Protein AF-A0A538U5T7-F1 (afdb_monomer_lite)

Sequence (214 aa):
MSGLLAVGLVLLVAVIAWTMRGRSVTSTPIPSSAPSDDDTSDEEVEDEADEELAITSDGAVFVPDGTQVRVIALEPDEVPREDVEAGMFATSGRERAALVARQKPGMALTVGDFTAARIRRGAADVVPWMLETLGRDGEYIPYPFETEDGARAALALLEKRRIVRRPLDENERPIPASPEDFEEARRRYDESWRALAMEQEPGEEPGPPYSDRR

Radius of gyration: 26.13 Å; chains: 1; bounding box: 68×67×70 Å

Secondary structure (DSSP, 8-state):
--SHHHHHHHHHHHHHHHHTT------PPPP--------------------PPEE-TTSEEEEEETTEEEEEEPP----------SS---HHHHHHHHHH--S-TTEEE-TTSEEEEEEEE--TTT-SEEEEEEETT--EEEEEESSHHHHHHHHHHHHHTT-B-PPB-TTSPBPPPPHHHHHHHHHHHHHHHHHHHHHTSPP---PPP-----

Foldseek 3Di:
DPVVVVVVVVVVVVVVVVVVVPDDDDDDDDDDDDDDDPPPPPPVPVPPPPLDWQAFPLQWIFPDDPLKTATAHDDPDPPPPPPPPPPDPPPPANVVLVVLCPPDGGDIQHAQQFQDWDKDQDDLVRAGIWIWTQGPVLATRITGHNDPVSSVSVVVVCVVSNSHHHDADPVRHGDHDDPVSSVVNVVVVVVVVVVVVVVPPPPDDPPDPPPDDD

pLDDT: mean 75.61, std 19.38, range [36.44, 97.5]

Organism: Eiseniibacteriota bacterium (NCBI:txid2212470)

Structure (mmCIF, N/CA/C/O backbone):
data_AF-A0A538U5T7-F1
#
_entry.id   AF-A0A538U5T7-F1
#
loop_
_atom_site.group_PDB
_atom_site.id
_atom_site.type_symbol
_atom_site.label_atom_id
_atom_site.label_alt_id
_atom_site.label_comp_id
_atom_site.label_asym_id
_atom_site.label_entity_id
_atom_site.label_seq_id
_atom_site.pdbx_PDB_ins_code
_atom_site.Cartn_x
_atom_site.Cartn_y
_atom_site.Cartn_z
_atom_site.occupancy
_atom_site.B_iso_or_equiv
_atom_site.auth_seq_id
_atom_site.auth_comp_id
_atom_site.auth_asym_id
_atom_site.auth_atom_id
_atom_site.pdbx_PDB_model_num
ATOM 1 N N . MET A 1 1 ? 2.999 -41.931 24.070 1.00 51.59 1 MET A N 1
ATOM 2 C CA . MET A 1 1 ? 1.578 -41.731 23.701 1.00 51.59 1 MET A CA 1
ATOM 3 C C . MET A 1 1 ? 1.053 -40.442 24.342 1.00 51.59 1 MET A C 1
ATOM 5 O O . MET A 1 1 ? 0.090 -40.478 25.091 1.00 51.59 1 MET A O 1
ATOM 9 N N . SER A 1 2 ? 1.700 -39.303 24.072 1.00 52.06 2 SER A N 1
ATOM 10 C CA . SER A 1 2 ? 1.437 -38.040 24.795 1.00 52.06 2 SER A CA 1
ATOM 11 C C . SER A 1 2 ? 1.124 -36.862 23.863 1.00 52.06 2 SER A C 1
ATOM 13 O O . SER A 1 2 ? 0.811 -35.778 24.334 1.00 52.06 2 SER A O 1
ATOM 15 N N . GLY A 1 3 ? 1.169 -37.074 22.541 1.00 41.41 3 GLY A N 1
ATOM 16 C CA . GLY A 1 3 ? 0.887 -36.039 21.537 1.00 41.41 3 GLY A CA 1
ATOM 17 C C . GLY A 1 3 ? -0.597 -35.866 21.192 1.00 41.41 3 GLY A C 1
ATOM 18 O O . GLY A 1 3 ? -0.979 -34.827 20.670 1.00 41.41 3 GLY A O 1
ATOM 19 N N . LEU A 1 4 ? -1.452 -36.843 21.518 1.00 50.75 4 LEU A N 1
ATOM 20 C CA . LEU A 1 4 ? -2.887 -36.786 21.196 1.00 50.75 4 LEU A CA 1
ATOM 21 C C . LEU A 1 4 ? -3.703 -35.919 22.168 1.00 50.75 4 LEU A C 1
ATOM 23 O O . LEU A 1 4 ? -4.761 -35.424 21.793 1.00 50.75 4 LEU A O 1
ATOM 27 N N . LEU A 1 5 ? -3.206 -35.678 23.386 1.00 50.97 5 LEU A N 1
ATOM 28 C CA . LEU A 1 5 ? -3.894 -34.825 24.365 1.00 50.97 5 LEU A CA 1
ATOM 29 C C . LEU A 1 5 ? -3.696 -33.323 24.100 1.00 50.97 5 LEU A C 1
ATOM 31 O O . LEU A 1 5 ? -4.577 -32.533 24.423 1.00 50.97 5 LEU A O 1
ATOM 35 N N . ALA A 1 6 ? -2.590 -32.923 23.463 1.00 50.03 6 ALA A N 1
ATOM 36 C CA . ALA A 1 6 ? -2.303 -31.513 23.187 1.00 50.03 6 ALA A CA 1
ATOM 37 C C . ALA A 1 6 ? -3.184 -30.935 22.061 1.00 50.03 6 ALA A C 1
ATOM 39 O O . ALA A 1 6 ? -3.623 -29.791 22.145 1.00 50.03 6 ALA A O 1
ATOM 40 N N . VAL A 1 7 ? -3.509 -31.739 21.043 1.00 54.69 7 VAL A N 1
ATOM 41 C CA . VAL A 1 7 ? -4.348 -31.303 19.909 1.00 54.69 7 VAL A CA 1
ATOM 42 C C . VAL A 1 7 ? -5.811 -31.108 20.328 1.00 54.69 7 VAL A C 1
ATOM 44 O O . VAL A 1 7 ? -6.472 -30.181 19.863 1.00 54.69 7 VAL A O 1
ATOM 47 N N . GLY A 1 8 ? -6.310 -31.927 21.261 1.00 52.16 8 GLY A N 1
ATOM 48 C CA . GLY A 1 8 ? -7.683 -31.812 21.763 1.00 52.16 8 GLY A CA 1
ATOM 49 C C . GLY A 1 8 ? -7.957 -30.504 22.513 1.00 52.16 8 GLY A C 1
ATOM 50 O O . GLY A 1 8 ? -9.062 -29.971 22.433 1.00 52.16 8 GLY A O 1
ATOM 51 N N . LEU A 1 9 ? -6.950 -29.949 23.196 1.00 54.72 9 LEU A N 1
ATOM 52 C CA . LEU A 1 9 ? -7.114 -28.736 24.000 1.00 54.72 9 LEU A CA 1
ATOM 53 C C . LEU A 1 9 ? -7.152 -27.461 23.140 1.00 54.72 9 LEU A C 1
ATOM 55 O O . LEU A 1 9 ? -7.926 -26.554 23.434 1.00 54.72 9 LEU A O 1
ATOM 59 N N . VAL A 1 10 ? -6.402 -27.417 22.032 1.00 61.19 10 VAL A N 1
ATOM 60 C CA . VAL A 1 10 ? -6.420 -26.275 21.095 1.00 61.19 10 VAL A CA 1
ATOM 61 C C . VAL A 1 10 ? -7.760 -26.178 20.355 1.00 61.19 10 VAL A C 1
ATOM 63 O O . VAL A 1 10 ? -8.312 -25.086 20.218 1.00 61.19 10 VAL A O 1
ATOM 66 N N . LEU A 1 11 ? -8.343 -27.314 19.951 1.00 63.03 11 LEU A N 1
ATOM 67 C CA . LEU A 1 11 ? -9.664 -27.333 19.308 1.00 63.03 11 LEU A CA 1
ATOM 68 C C . LEU A 1 11 ? -10.793 -26.897 20.257 1.00 63.03 11 LEU A C 1
ATOM 70 O O . LEU A 1 11 ? -11.734 -26.236 19.819 1.00 63.03 11 LEU A O 1
ATOM 74 N N . LEU A 1 12 ? -10.688 -27.198 21.556 1.00 59.53 12 LEU A N 1
ATOM 75 C CA . LEU A 1 12 ? -11.676 -26.778 22.556 1.00 59.53 12 LEU A CA 1
ATOM 76 C C . LEU A 1 12 ? -11.727 -25.245 22.711 1.00 59.53 12 LEU A C 1
ATOM 78 O O . LEU A 1 12 ? -12.811 -24.668 22.792 1.00 59.53 12 LEU A O 1
ATOM 82 N N . VAL A 1 13 ? -10.568 -24.575 22.704 1.00 63.38 13 VAL A N 1
ATOM 83 C CA . VAL A 1 13 ? -10.481 -23.107 22.840 1.00 63.38 13 VAL A CA 1
ATOM 84 C C . VAL A 1 13 ? -11.077 -22.397 21.619 1.00 63.38 13 VAL A C 1
ATOM 86 O O . VAL A 1 13 ? -11.810 -21.420 21.775 1.00 63.38 13 VAL A O 1
ATOM 89 N N . ALA A 1 14 ? -10.848 -22.924 20.412 1.00 62.81 14 ALA A N 1
ATOM 90 C CA . ALA A 1 14 ? -11.406 -22.359 19.183 1.00 62.81 14 ALA A CA 1
ATOM 91 C C . ALA A 1 14 ? -12.947 -22.428 19.144 1.00 62.81 14 ALA A C 1
ATOM 93 O O . ALA A 1 14 ? -13.602 -21.474 18.720 1.00 62.81 14 ALA A O 1
ATOM 94 N N . VAL A 1 15 ? -13.541 -23.520 19.644 1.00 68.44 15 VAL A N 1
ATOM 95 C CA . VAL A 1 15 ? -15.006 -23.676 19.709 1.00 68.44 15 VAL A CA 1
ATOM 96 C C . VAL A 1 15 ? -15.627 -22.711 20.724 1.00 68.44 15 VAL A C 1
ATOM 98 O O . VAL A 1 15 ? -16.642 -22.082 20.423 1.00 68.44 15 VAL A O 1
ATOM 101 N N . ILE A 1 16 ? -15.005 -22.522 21.893 1.00 66.56 16 ILE A N 1
ATOM 102 C CA . ILE A 1 16 ? -15.514 -21.592 22.916 1.00 66.56 16 ILE A CA 1
ATOM 103 C C . ILE A 1 16 ? -15.481 -20.145 22.397 1.00 66.56 16 ILE A C 1
ATOM 105 O O . ILE A 1 16 ? -16.487 -19.440 22.505 1.00 66.56 16 ILE A O 1
ATOM 109 N N . ALA A 1 17 ? -14.387 -19.730 21.749 1.00 60.09 17 ALA A N 1
ATOM 110 C CA . ALA A 1 17 ? -14.269 -18.395 21.158 1.00 60.09 17 ALA A CA 1
ATOM 111 C C . ALA A 1 17 ? -15.319 -18.135 20.060 1.00 60.09 17 ALA A C 1
ATOM 113 O O . ALA A 1 17 ? -15.846 -17.027 19.947 1.00 60.09 17 ALA A O 1
ATOM 114 N N . TRP A 1 18 ? -15.684 -19.161 19.286 1.00 67.50 18 TRP A N 1
ATOM 115 C CA . TRP A 1 18 ? -16.699 -19.032 18.240 1.00 67.50 18 TRP A CA 1
ATOM 116 C C . TRP A 1 18 ? -18.118 -18.860 18.806 1.00 67.50 18 TRP A C 1
ATOM 118 O O . TRP A 1 18 ? -18.895 -18.054 18.293 1.00 67.50 18 TRP A O 1
ATOM 128 N N . THR A 1 19 ? -18.449 -19.525 19.919 1.00 64.31 19 THR A N 1
ATOM 129 C CA . THR A 1 19 ? -19.790 -19.413 20.530 1.00 64.31 19 THR A CA 1
ATOM 130 C C . THR A 1 19 ? -20.089 -18.044 21.148 1.00 64.31 19 THR A C 1
ATOM 132 O O . THR A 1 19 ? -21.255 -17.666 21.262 1.00 64.31 19 THR A O 1
ATOM 135 N N . MET A 1 20 ? -19.066 -17.254 21.490 1.00 65.12 20 MET A N 1
ATOM 136 C CA . MET A 1 20 ? -19.259 -15.911 22.051 1.00 65.12 20 MET A CA 1
ATOM 137 C C . MET A 1 20 ? -19.529 -14.826 20.996 1.00 65.12 20 MET A C 1
ATOM 139 O O . MET A 1 20 ? -19.936 -13.723 21.354 1.00 65.12 20 MET A O 1
ATOM 143 N N . ARG A 1 21 ? -19.389 -15.122 19.694 1.00 59.22 21 ARG A N 1
ATOM 144 C CA . ARG A 1 21 ? -19.562 -14.132 18.611 1.00 59.22 21 ARG A CA 1
ATOM 145 C C . ARG A 1 21 ? -21.019 -13.935 18.151 1.00 59.22 21 ARG A C 1
ATOM 147 O O . ARG A 1 21 ? -21.270 -13.137 17.256 1.00 59.22 21 ARG A O 1
ATOM 154 N N . GLY A 1 22 ? -21.980 -14.647 18.747 1.00 51.00 22 GLY A N 1
ATOM 155 C CA . GLY A 1 22 ? -23.355 -14.771 18.242 1.00 51.00 22 GLY A CA 1
ATOM 156 C C . GLY A 1 22 ? -24.469 -14.124 19.073 1.00 51.00 22 GLY A C 1
ATOM 157 O O . GLY A 1 22 ? -25.579 -14.649 19.069 1.00 51.00 22 GLY A O 1
ATOM 158 N N . ARG A 1 23 ? -24.230 -13.028 19.805 1.00 48.59 23 ARG A N 1
ATOM 159 C CA . ARG A 1 23 ? -25.316 -12.281 20.473 1.00 48.59 23 ARG A CA 1
ATOM 160 C C . ARG A 1 23 ? -25.499 -10.895 19.868 1.00 48.59 23 ARG A C 1
ATOM 162 O O . ARG A 1 23 ? -24.950 -9.906 20.340 1.00 48.59 23 ARG A O 1
ATOM 169 N N . SER A 1 24 ? -26.307 -10.862 18.814 1.00 48.75 24 SER A N 1
ATOM 170 C CA . SER A 1 24 ? -26.932 -9.661 18.274 1.00 48.75 24 SER A CA 1
ATOM 171 C C . SER A 1 24 ? -27.769 -8.983 19.357 1.00 48.75 24 SER A C 1
ATOM 173 O O . SER A 1 24 ? -28.618 -9.612 19.991 1.00 48.75 24 SER A O 1
ATOM 175 N N . VAL A 1 25 ? -27.512 -7.696 19.570 1.00 57.19 25 VAL A N 1
ATOM 176 C CA . VAL A 1 25 ? -28.314 -6.831 20.431 1.00 57.19 25 VAL A CA 1
ATOM 177 C C . VAL A 1 25 ? -29.657 -6.601 19.739 1.00 57.19 25 VAL A C 1
ATOM 179 O O . VAL A 1 25 ? -29.732 -5.968 18.690 1.00 57.19 25 VAL A O 1
ATOM 182 N N . THR A 1 26 ? -30.714 -7.165 20.316 1.00 49.25 26 THR A N 1
ATOM 183 C CA . THR A 1 26 ? -32.105 -6.878 19.963 1.00 49.25 26 THR A CA 1
ATOM 184 C C . THR A 1 26 ? -32.429 -5.445 20.379 1.00 49.25 26 THR A C 1
ATOM 186 O O . THR A 1 26 ? -32.591 -5.167 21.566 1.00 49.25 26 THR A O 1
ATOM 189 N N . SER A 1 27 ? -32.533 -4.537 19.410 1.00 47.66 27 SER A N 1
ATOM 190 C CA . SER A 1 27 ? -33.088 -3.198 19.616 1.00 47.66 27 SER A CA 1
ATOM 191 C C . SER A 1 27 ? -34.601 -3.286 19.819 1.00 47.66 27 SER A C 1
ATOM 193 O O . SER A 1 27 ? -35.348 -3.617 18.900 1.00 47.66 27 SER A O 1
ATOM 195 N N . THR A 1 28 ? -35.062 -2.989 21.030 1.00 61.94 28 THR A N 1
ATOM 196 C CA . THR A 1 28 ? -36.470 -2.679 21.315 1.00 61.94 28 THR A CA 1
ATOM 197 C C . THR A 1 28 ? -36.863 -1.334 20.691 1.00 61.94 28 THR A C 1
ATOM 199 O O . THR A 1 28 ? -36.098 -0.377 20.816 1.00 61.94 28 THR A O 1
ATOM 202 N N . PRO A 1 29 ? -38.052 -1.217 20.072 1.00 58.97 29 PRO A N 1
ATOM 203 C CA . PRO A 1 29 ? -38.564 0.047 19.558 1.00 58.97 29 PRO A CA 1
ATOM 204 C C . PRO A 1 29 ? -39.211 0.861 20.688 1.00 58.97 29 PRO A C 1
ATOM 206 O O . PRO A 1 29 ? -40.058 0.349 21.422 1.00 58.97 29 PRO A O 1
ATOM 209 N N . ILE A 1 30 ? -38.843 2.135 20.809 1.00 67.94 30 ILE A N 1
ATOM 210 C CA . ILE A 1 30 ? -39.549 3.114 21.645 1.00 67.94 30 ILE A CA 1
ATOM 211 C C . ILE A 1 30 ? -40.406 3.974 20.706 1.00 67.94 30 ILE A C 1
ATOM 213 O O . ILE A 1 30 ? -39.839 4.622 19.826 1.00 67.94 30 ILE A O 1
ATOM 217 N N . PRO A 1 31 ? -41.744 3.997 20.845 1.00 70.75 31 PRO A N 1
ATOM 218 C CA . PRO A 1 31 ? -42.580 4.992 20.192 1.00 70.75 31 PRO A CA 1
ATOM 219 C C . PRO A 1 31 ? -42.846 6.195 21.111 1.00 70.75 31 PRO A C 1
ATOM 221 O O . PRO A 1 31 ? -42.721 6.100 22.332 1.00 70.75 31 PRO A O 1
ATOM 224 N N . SER A 1 32 ? -43.351 7.260 20.481 1.00 54.09 32 SER A N 1
ATOM 225 C CA . SER A 1 32 ? -43.969 8.482 21.032 1.00 54.09 32 SER A CA 1
ATOM 226 C C . SER A 1 32 ? -43.022 9.694 21.082 1.00 54.09 32 SER A C 1
ATOM 228 O O . SER A 1 32 ? -42.138 9.764 21.926 1.00 54.09 32 SER A O 1
ATOM 230 N N . SER A 1 33 ? -43.028 10.573 20.072 1.00 63.47 33 SER A N 1
ATOM 231 C CA . SER A 1 33 ? -44.025 11.626 19.757 1.00 63.47 33 SER A CA 1
ATOM 232 C C . SER A 1 33 ? -43.929 12.855 20.668 1.00 63.47 33 SER A C 1
ATOM 234 O O . SER A 1 33 ? -44.519 12.859 21.743 1.00 63.47 33 SER A O 1
ATOM 236 N N . ALA A 1 34 ? -43.279 13.918 20.180 1.00 59.41 34 ALA A N 1
ATOM 237 C CA . ALA A 1 34 ? -43.641 15.328 20.392 1.00 59.41 34 ALA A CA 1
ATOM 238 C C . ALA A 1 34 ? -42.801 16.237 19.456 1.00 59.41 34 ALA A C 1
ATOM 240 O O . ALA A 1 34 ? -41.743 15.794 19.014 1.00 59.41 34 ALA A O 1
ATOM 241 N N . PRO A 1 35 ? -43.300 17.438 19.103 1.00 66.00 35 PRO A N 1
ATOM 242 C CA . PRO A 1 35 ? -42.906 18.202 17.916 1.00 66.00 35 PRO A CA 1
ATOM 243 C C . PRO A 1 35 ? -41.896 19.326 18.211 1.00 66.00 35 PRO A C 1
ATOM 245 O O . PRO A 1 35 ? -41.649 19.628 19.378 1.00 66.00 35 PRO A O 1
ATOM 248 N N . SER A 1 36 ? -41.450 19.984 17.129 1.00 49.72 36 SER A N 1
ATOM 249 C CA . SER A 1 36 ? -40.643 21.223 17.091 1.00 49.72 36 SER A CA 1
ATOM 250 C C . SER A 1 36 ? -39.138 20.972 17.283 1.00 49.72 36 SER A C 1
ATOM 252 O O . SER A 1 36 ? -38.754 20.145 18.095 1.00 49.72 36 SER A O 1
ATOM 254 N N . ASP A 1 37 ? -38.208 21.570 16.548 1.00 47.62 37 ASP A N 1
ATOM 255 C CA . ASP A 1 37 ? -38.212 22.791 15.753 1.00 47.62 37 ASP A CA 1
ATOM 256 C C . ASP A 1 37 ? -37.450 22.580 14.435 1.00 47.62 37 ASP A C 1
ATOM 258 O O . ASP A 1 37 ? -36.582 21.715 14.317 1.00 47.62 37 ASP A O 1
ATOM 262 N N . ASP A 1 38 ? -37.827 23.389 13.453 1.00 55.94 38 ASP A N 1
ATOM 263 C CA . ASP A 1 38 ? -37.205 23.583 12.145 1.00 55.94 38 ASP A CA 1
ATOM 264 C C . ASP A 1 38 ? -35.816 24.227 12.322 1.00 55.94 38 ASP A C 1
ATOM 266 O O . ASP A 1 38 ? -35.627 25.417 12.086 1.00 55.94 38 ASP A O 1
ATOM 270 N N . ASP A 1 39 ? -34.862 23.453 12.843 1.00 52.03 39 ASP A N 1
ATOM 271 C CA . ASP A 1 39 ? -33.450 23.827 12.906 1.00 52.03 39 ASP A CA 1
ATOM 272 C C . ASP A 1 39 ? -32.778 23.235 11.669 1.00 52.03 39 ASP A C 1
ATOM 274 O O . ASP A 1 39 ? -32.236 22.124 11.681 1.00 52.03 39 ASP A O 1
ATOM 278 N N . THR A 1 40 ? -32.913 23.956 10.552 1.00 54.72 40 THR A N 1
ATOM 279 C CA . THR A 1 40 ? -32.092 23.762 9.359 1.00 54.72 40 THR A CA 1
ATOM 280 C C . THR A 1 40 ? -30.650 24.011 9.773 1.00 54.72 40 THR A C 1
ATOM 282 O O . THR A 1 40 ? -30.140 25.127 9.680 1.00 54.72 40 THR A O 1
ATOM 285 N N . SER A 1 41 ? -30.021 22.967 10.302 1.00 58.50 41 SER A N 1
ATOM 286 C CA . SER A 1 41 ? -28.584 22.899 10.448 1.00 58.50 41 SER A CA 1
ATOM 287 C C . SER A 1 41 ? -28.066 23.023 9.026 1.00 58.50 41 SER A C 1
ATOM 289 O O . SER A 1 41 ? -28.257 22.117 8.215 1.00 58.50 41 SER A O 1
ATOM 291 N N . ASP A 1 42 ? -27.503 24.188 8.710 1.00 53.34 42 ASP A N 1
ATOM 292 C CA . ASP A 1 42 ? -26.510 24.325 7.657 1.00 53.34 42 ASP A CA 1
ATOM 293 C C . ASP A 1 42 ? -25.436 23.282 7.990 1.00 53.34 42 ASP A C 1
ATOM 295 O O . ASP A 1 42 ? -24.498 23.541 8.745 1.00 53.34 42 ASP A O 1
ATOM 299 N N . GLU A 1 43 ? -25.633 22.045 7.521 1.00 58.34 43 GLU A N 1
ATOM 300 C CA . GLU A 1 43 ? -24.543 21.114 7.312 1.00 58.34 43 GLU A CA 1
ATOM 301 C C . GLU A 1 43 ? -23.671 21.842 6.300 1.00 58.34 43 GLU A C 1
ATOM 303 O O . GLU A 1 43 ? -23.952 21.830 5.100 1.00 58.34 43 GLU A O 1
ATOM 308 N N . GLU A 1 44 ? -22.694 22.593 6.818 1.00 54.81 44 GLU A N 1
ATOM 309 C CA . GLU A 1 44 ? -21.536 23.043 6.072 1.00 54.81 44 GLU A CA 1
ATOM 310 C C . GLU A 1 44 ? -21.038 21.787 5.374 1.00 54.81 44 GLU A C 1
ATOM 312 O O . GLU A 1 44 ? -20.423 20.912 5.986 1.00 54.81 44 GLU A O 1
ATOM 317 N N . VAL A 1 45 ? -21.444 21.641 4.112 1.00 55.03 45 VAL A N 1
ATOM 318 C CA . VAL A 1 45 ? -20.905 20.655 3.199 1.00 55.03 45 VAL A CA 1
ATOM 319 C C . VAL A 1 45 ? -19.451 21.064 3.155 1.00 55.03 45 VAL A C 1
ATOM 321 O O . VAL A 1 45 ? -19.119 22.050 2.503 1.00 55.03 45 VAL A O 1
ATOM 324 N N . GLU A 1 46 ? -18.629 20.430 3.997 1.00 58.81 46 GLU A N 1
ATOM 325 C CA . GLU A 1 46 ? -17.186 20.571 3.957 1.00 58.81 46 GLU A CA 1
ATOM 326 C C . GLU A 1 46 ? -16.854 20.272 2.506 1.00 58.81 46 GLU A C 1
ATOM 328 O O . GLU A 1 46 ? -16.959 19.116 2.088 1.00 58.81 46 GLU A O 1
ATOM 333 N N . ASP A 1 47 ? -16.608 21.334 1.728 1.00 49.34 47 ASP A N 1
ATOM 334 C CA . ASP A 1 47 ? -16.194 21.239 0.340 1.00 49.34 47 ASP A CA 1
ATOM 335 C C . ASP A 1 47 ? -15.125 20.157 0.350 1.00 49.34 47 ASP A C 1
ATOM 337 O O . ASP A 1 47 ? -14.122 20.311 1.059 1.00 49.34 47 ASP A O 1
ATOM 341 N N . GLU A 1 48 ? -15.404 19.019 -0.301 1.00 56.47 48 GLU A N 1
ATOM 342 C CA . GLU A 1 48 ? -14.468 17.910 -0.449 1.00 56.47 48 GLU A CA 1
ATOM 343 C C . GLU A 1 48 ? -13.279 18.493 -1.203 1.00 56.47 48 GLU A C 1
ATOM 345 O O . GLU A 1 48 ? -13.231 18.479 -2.429 1.00 56.47 48 GLU A O 1
ATOM 350 N N . ALA A 1 49 ? -12.381 19.123 -0.447 1.00 56.25 49 ALA A N 1
ATOM 351 C CA . ALA A 1 49 ? -11.247 19.854 -0.949 1.00 56.25 49 ALA A CA 1
ATOM 352 C C . ALA A 1 49 ? -10.489 18.865 -1.808 1.00 56.25 49 ALA A C 1
ATOM 354 O O . ALA A 1 49 ? -10.059 17.843 -1.270 1.00 56.25 49 ALA A O 1
ATOM 355 N N . ASP A 1 50 ? -10.445 19.161 -3.111 1.00 65.25 50 ASP A N 1
ATOM 356 C CA . ASP A 1 50 ? -9.920 18.337 -4.195 1.00 65.25 50 ASP A CA 1
ATOM 357 C C . ASP A 1 50 ? -9.009 17.223 -3.664 1.00 65.25 50 ASP A C 1
ATOM 359 O O . ASP A 1 50 ? -7.828 17.453 -3.387 1.00 65.25 50 ASP A O 1
ATOM 363 N N . GLU A 1 51 ? -9.579 16.034 -3.411 1.00 71.94 51 GLU A N 1
ATOM 364 C CA . GLU A 1 51 ? -8.816 14.944 -2.805 1.00 71.94 51 GLU A CA 1
ATOM 365 C C . GLU A 1 51 ? -7.717 14.540 -3.792 1.00 71.94 51 GLU A C 1
ATOM 367 O O . GLU A 1 51 ? -7.986 13.977 -4.854 1.00 71.94 51 GLU A O 1
ATOM 372 N N . GLU A 1 52 ? -6.470 14.874 -3.454 1.00 81.94 52 GLU A N 1
ATOM 373 C CA . GLU A 1 52 ? -5.320 14.635 -4.318 1.00 81.94 52 GLU A CA 1
ATOM 374 C C . GLU A 1 52 ? -5.173 13.133 -4.592 1.00 81.94 52 GLU A C 1
ATOM 376 O O . GLU A 1 52 ? -4.958 12.320 -3.687 1.00 81.94 52 GLU A O 1
ATOM 381 N N . LEU A 1 53 ? -5.308 12.758 -5.865 1.00 88.94 53 LEU A N 1
ATOM 382 C CA . LEU A 1 53 ? -5.172 11.375 -6.297 1.00 88.94 53 LEU A CA 1
ATOM 383 C C . LEU A 1 53 ? -3.697 10.986 -6.311 1.00 88.94 53 LEU A C 1
ATOM 385 O O . LEU A 1 53 ? -2.883 11.573 -7.024 1.00 88.94 53 LEU A O 1
ATOM 389 N N . ALA A 1 54 ? -3.359 9.946 -5.557 1.00 92.00 54 ALA A N 1
ATOM 390 C CA . ALA A 1 54 ? -2.008 9.418 -5.538 1.00 92.00 54 ALA A CA 1
ATOM 391 C C . ALA A 1 54 ? -1.802 8.412 -6.678 1.00 92.00 54 ALA A C 1
ATOM 393 O O . ALA A 1 54 ? -2.534 7.422 -6.780 1.00 92.00 54 ALA A O 1
ATOM 394 N N . ILE A 1 55 ? -0.784 8.660 -7.507 1.00 91.12 55 ILE A N 1
ATOM 395 C CA . ILE A 1 55 ? -0.419 7.828 -8.659 1.00 91.12 55 ILE A CA 1
ATOM 396 C C . ILE A 1 55 ? 0.960 7.210 -8.416 1.00 91.12 55 ILE A C 1
ATOM 398 O O . ILE A 1 55 ? 1.930 7.919 -8.141 1.00 91.12 55 ILE A O 1
ATOM 402 N N . THR A 1 56 ? 1.050 5.889 -8.511 1.00 91.50 56 THR A N 1
ATOM 403 C CA . THR A 1 56 ? 2.294 5.133 -8.354 1.00 91.50 56 THR A CA 1
ATOM 404 C C . THR A 1 56 ? 3.127 5.141 -9.640 1.00 91.50 56 THR A C 1
ATOM 406 O O . THR A 1 56 ? 2.619 5.371 -10.737 1.00 91.50 56 THR A O 1
ATOM 409 N N . SER A 1 57 ? 4.425 4.843 -9.539 1.00 89.81 57 SER A N 1
ATOM 410 C CA . SER A 1 57 ? 5.342 4.785 -10.696 1.00 89.81 57 SER A CA 1
ATOM 411 C C . SER A 1 57 ? 4.989 3.696 -11.719 1.00 89.81 57 SER A C 1
ATOM 413 O O . SER A 1 57 ? 5.371 3.775 -12.889 1.00 89.81 57 SER A O 1
ATOM 415 N N . ASP A 1 58 ? 4.283 2.652 -11.288 1.00 85.44 58 ASP A N 1
ATOM 416 C CA . ASP A 1 58 ? 3.746 1.590 -12.141 1.00 85.44 58 ASP A CA 1
ATOM 417 C C . ASP A 1 58 ? 2.365 1.923 -12.730 1.00 85.44 58 ASP A C 1
ATOM 419 O O . ASP A 1 58 ? 1.835 1.126 -13.498 1.00 85.44 58 ASP A O 1
ATOM 423 N N . GLY A 1 59 ? 1.821 3.117 -12.462 1.00 88.25 59 GLY A N 1
ATOM 424 C CA . GLY A 1 59 ? 0.585 3.608 -13.075 1.00 88.25 59 GLY A CA 1
ATOM 425 C C . GLY A 1 59 ? -0.694 3.198 -12.345 1.00 88.25 59 GLY A C 1
ATOM 426 O O . GLY A 1 59 ? -1.775 3.293 -12.920 1.00 88.25 59 GLY A O 1
ATOM 427 N N . ALA A 1 60 ? -0.609 2.749 -11.093 1.00 89.69 60 ALA A N 1
ATOM 428 C CA . ALA A 1 60 ? -1.782 2.526 -10.262 1.00 89.69 60 ALA A CA 1
ATOM 429 C C . ALA A 1 60 ? -2.237 3.830 -9.591 1.00 89.69 60 ALA A C 1
ATOM 431 O O . ALA A 1 60 ? -1.428 4.642 -9.145 1.00 89.69 60 ALA A O 1
ATOM 432 N N . VAL A 1 61 ? -3.549 4.025 -9.498 1.00 91.56 61 VAL A N 1
ATOM 433 C CA . VAL A 1 61 ? -4.179 5.194 -8.877 1.00 91.56 61 VAL A CA 1
ATOM 434 C C . VAL A 1 61 ? -4.968 4.750 -7.657 1.00 91.56 61 VAL A C 1
ATOM 436 O O . VAL A 1 61 ? -5.755 3.802 -7.733 1.00 91.56 61 VAL A O 1
ATOM 439 N N . PHE A 1 62 ? -4.778 5.455 -6.544 1.00 92.81 62 PHE A N 1
ATOM 440 C CA . PHE A 1 62 ? -5.588 5.298 -5.340 1.00 92.81 62 PHE A CA 1
ATOM 441 C C . PHE A 1 62 ? -6.804 6.217 -5.434 1.00 92.81 62 PHE A C 1
ATOM 443 O O . PHE A 1 62 ? -6.674 7.436 -5.342 1.00 92.81 62 PHE A O 1
ATOM 450 N N . VAL A 1 63 ? -7.985 5.629 -5.615 1.00 92.81 63 VAL A N 1
ATOM 451 C CA . VAL A 1 63 ? -9.243 6.363 -5.767 1.00 92.81 63 VAL A CA 1
ATOM 452 C C . VAL A 1 63 ? -10.108 6.160 -4.520 1.00 92.81 63 VAL A C 1
ATOM 454 O O . VAL A 1 63 ? -10.445 5.012 -4.208 1.00 92.81 63 VAL A O 1
ATOM 457 N N . PRO A 1 64 ? -10.477 7.224 -3.788 1.00 92.50 64 PRO A N 1
ATOM 458 C CA . PRO A 1 64 ? -11.454 7.121 -2.708 1.00 92.50 64 PRO A CA 1
ATOM 459 C C . PRO A 1 64 ? -12.805 6.627 -3.255 1.00 92.50 64 PRO A C 1
ATOM 461 O O . PRO A 1 64 ? -13.315 7.146 -4.242 1.00 92.50 64 PRO A O 1
ATOM 464 N N . ASP A 1 65 ? -13.396 5.620 -2.609 1.00 90.69 65 ASP A N 1
ATOM 465 C CA . ASP A 1 65 ? -14.739 5.101 -2.912 1.00 90.69 65 ASP A CA 1
ATOM 466 C C . ASP A 1 65 ? -15.516 4.947 -1.596 1.00 90.69 65 ASP A C 1
ATOM 468 O O . ASP A 1 65 ? -15.527 3.891 -0.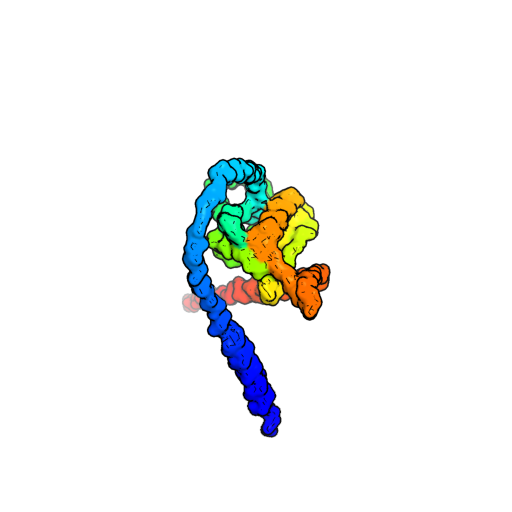953 1.00 90.69 65 ASP A O 1
ATOM 472 N N . GLY A 1 66 ? -16.085 6.058 -1.119 1.00 90.56 66 GLY A N 1
ATOM 473 C CA . GLY A 1 66 ? -16.768 6.133 0.172 1.00 90.56 66 GLY A CA 1
ATOM 474 C C . GLY A 1 66 ? -15.834 5.837 1.353 1.00 90.56 66 GLY A C 1
ATOM 475 O O . GLY A 1 66 ? -15.008 6.663 1.742 1.00 90.56 66 GLY A O 1
ATOM 476 N N . THR A 1 67 ? -15.983 4.662 1.970 1.00 91.12 67 THR A N 1
ATOM 477 C CA . THR A 1 67 ? -15.128 4.196 3.084 1.00 91.12 67 THR A CA 1
ATOM 478 C C . THR A 1 67 ? -13.978 3.298 2.634 1.00 91.12 67 THR A C 1
ATOM 480 O O . THR A 1 67 ? -13.206 2.819 3.464 1.00 91.12 67 THR A O 1
ATOM 483 N N . GLN A 1 68 ? -13.879 3.045 1.333 1.00 94.69 68 GLN A N 1
ATOM 484 C CA . GLN A 1 68 ? -12.879 2.185 0.721 1.00 94.69 68 GLN A CA 1
ATOM 485 C C . GLN A 1 68 ? -11.908 3.023 -0.109 1.00 94.69 68 GLN A C 1
ATOM 487 O O . GLN A 1 68 ? -12.153 4.194 -0.405 1.00 94.69 68 GLN A O 1
ATOM 492 N N . VAL A 1 69 ? -10.799 2.404 -0.496 1.00 93.50 69 VAL A N 1
ATOM 493 C CA . VAL A 1 69 ? -9.873 2.958 -1.484 1.00 93.50 69 VAL A CA 1
ATOM 494 C C . VAL A 1 69 ? -9.695 1.924 -2.582 1.00 93.50 69 VAL A C 1
ATOM 496 O O . VAL A 1 69 ? -9.259 0.807 -2.320 1.00 93.50 69 VAL A O 1
ATOM 499 N N . ARG A 1 70 ? -10.049 2.260 -3.819 1.00 92.56 70 ARG A N 1
ATOM 500 C CA . ARG A 1 70 ? -9.808 1.385 -4.969 1.00 92.56 70 ARG A CA 1
ATOM 501 C C . ARG A 1 70 ? -8.425 1.641 -5.530 1.00 92.56 70 ARG A C 1
ATOM 503 O O . ARG A 1 70 ? -8.058 2.790 -5.750 1.00 92.56 70 ARG A O 1
ATOM 510 N N . VAL A 1 71 ? -7.700 0.566 -5.813 1.00 90.88 71 VAL A N 1
ATOM 511 C CA . VAL A 1 71 ? -6.444 0.634 -6.562 1.00 90.88 71 VAL A CA 1
ATOM 512 C C . VAL A 1 71 ? -6.741 0.249 -8.007 1.00 90.88 71 VAL A C 1
ATOM 514 O O . VAL A 1 71 ? -7.079 -0.901 -8.312 1.00 90.88 71 VAL A O 1
ATOM 517 N N . ILE A 1 72 ? -6.677 1.236 -8.897 1.00 88.75 72 ILE A N 1
ATOM 518 C CA . ILE A 1 72 ? -6.975 1.072 -10.321 1.00 88.75 72 ILE A CA 1
ATOM 519 C C . ILE A 1 72 ? -5.659 1.146 -11.081 1.00 88.75 72 ILE A C 1
ATOM 521 O O . ILE A 1 72 ? -4.986 2.169 -11.027 1.00 88.75 72 ILE A O 1
ATOM 525 N N . ALA A 1 73 ? -5.289 0.080 -11.788 1.00 85.81 73 ALA A N 1
ATOM 526 C CA . ALA A 1 73 ? -4.189 0.155 -12.739 1.00 85.81 73 ALA A CA 1
ATOM 527 C C . ALA A 1 73 ? -4.667 0.941 -13.961 1.00 85.81 73 ALA A C 1
ATOM 529 O O . ALA A 1 73 ? -5.655 0.553 -14.589 1.00 85.81 73 ALA A O 1
ATOM 530 N N . LEU A 1 74 ? -3.991 2.039 -14.285 1.00 78.81 74 LEU A N 1
ATOM 531 C CA . LEU A 1 74 ? -4.127 2.643 -15.599 1.00 78.81 74 LEU A CA 1
ATOM 532 C C . LEU A 1 74 ? -3.418 1.699 -16.562 1.00 78.81 74 LEU A C 1
ATOM 534 O O . LEU A 1 74 ? -2.221 1.442 -16.407 1.00 78.81 74 LEU A O 1
ATOM 538 N N . GLU A 1 75 ? -4.159 1.135 -17.517 1.00 71.44 75 GLU A N 1
ATOM 539 C CA . GLU A 1 75 ? -3.498 0.459 -18.625 1.00 71.44 75 GLU A CA 1
ATOM 540 C C . GLU A 1 75 ? -2.523 1.469 -19.233 1.00 71.44 75 GLU A C 1
ATOM 542 O O . GLU A 1 75 ? -2.897 2.636 -19.416 1.00 71.44 75 GLU A O 1
ATOM 547 N N . PRO A 1 76 ? -1.257 1.087 -19.469 1.00 60.06 76 PRO A N 1
ATOM 548 C CA . PRO A 1 76 ? -0.396 1.937 -20.254 1.00 60.06 76 PRO A CA 1
ATOM 549 C C . PRO A 1 76 ? -1.094 2.040 -21.603 1.00 60.06 76 PRO A C 1
ATOM 551 O O . PRO A 1 76 ? -1.111 1.062 -22.349 1.00 60.06 76 PRO A O 1
ATOM 554 N N . ASP A 1 77 ? -1.707 3.194 -21.882 1.00 51.94 77 ASP A N 1
ATOM 555 C CA . ASP A 1 77 ? -2.126 3.534 -23.235 1.00 51.94 77 ASP A CA 1
ATOM 556 C C . ASP A 1 77 ? -0.964 3.119 -24.138 1.00 51.94 77 ASP A C 1
ATOM 558 O O . ASP A 1 77 ? 0.202 3.358 -23.790 1.00 51.94 77 ASP A O 1
ATOM 562 N N . GLU A 1 78 ? -1.254 2.423 -25.235 1.00 44.66 78 GLU A N 1
ATOM 563 C CA . GLU A 1 78 ? -0.272 2.045 -26.247 1.00 44.66 78 GLU A CA 1
ATOM 564 C C . GLU A 1 78 ? 0.261 3.327 -26.906 1.00 44.66 78 GLU A C 1
ATOM 566 O O . GLU A 1 78 ? -0.019 3.626 -28.061 1.00 44.66 78 GLU A O 1
ATOM 571 N N . VAL A 1 79 ? 0.997 4.149 -26.159 1.00 46.12 79 VAL A N 1
ATOM 572 C CA . VAL A 1 79 ? 1.687 5.311 -26.685 1.00 46.12 79 VAL A CA 1
ATOM 573 C C . VAL A 1 79 ? 2.829 4.730 -27.511 1.00 46.12 79 VAL A C 1
ATOM 575 O O . VAL A 1 79 ? 3.701 4.066 -26.932 1.00 46.12 79 VAL A O 1
ATOM 578 N N . PRO A 1 80 ? 2.848 4.924 -28.842 1.00 41.72 80 PRO A N 1
ATOM 579 C CA . PRO A 1 80 ? 3.917 4.411 -29.679 1.00 41.72 80 PRO A CA 1
ATOM 580 C C . PRO A 1 80 ? 5.224 5.060 -29.223 1.00 41.72 80 PRO A C 1
ATOM 582 O O . PRO A 1 80 ? 5.467 6.246 -29.440 1.00 41.72 80 PRO A O 1
ATOM 585 N N . ARG A 1 81 ? 6.061 4.294 -28.522 1.00 48.88 81 ARG A N 1
ATOM 586 C CA . ARG A 1 81 ? 7.418 4.702 -28.149 1.00 48.88 81 ARG A CA 1
ATOM 587 C C . ARG A 1 81 ? 8.323 4.541 -29.368 1.00 48.88 81 ARG A C 1
ATOM 589 O O . ARG A 1 81 ? 9.151 3.638 -29.392 1.00 48.88 81 ARG A O 1
ATOM 596 N N . GLU A 1 82 ? 8.148 5.377 -30.386 1.00 43.69 82 GLU A N 1
ATOM 597 C CA . GLU A 1 82 ? 9.032 5.355 -31.562 1.00 43.69 82 GLU A CA 1
ATOM 598 C C . GLU A 1 82 ? 10.375 6.082 -31.338 1.00 43.69 82 GLU A C 1
ATOM 600 O O . GLU A 1 82 ? 11.285 5.891 -32.131 1.00 43.69 82 GLU A O 1
ATOM 605 N N . ASP A 1 83 ? 10.585 6.777 -30.211 1.00 43.50 83 ASP A N 1
ATOM 606 C CA . ASP A 1 83 ? 11.817 7.556 -29.962 1.00 43.50 83 ASP A CA 1
ATOM 607 C C . ASP A 1 83 ? 12.672 7.070 -28.768 1.00 43.50 83 ASP A C 1
ATOM 609 O O . ASP A 1 83 ? 13.242 7.869 -28.024 1.00 43.50 83 ASP A O 1
ATOM 613 N N . VAL A 1 84 ? 12.813 5.755 -28.558 1.00 48.06 84 VAL A N 1
ATOM 614 C CA . VAL A 1 84 ? 13.790 5.208 -27.581 1.00 48.06 84 VAL A CA 1
ATOM 615 C C . VAL A 1 84 ? 14.931 4.487 -28.301 1.00 48.06 84 VAL A C 1
ATOM 617 O O . VAL A 1 84 ? 15.308 3.361 -27.987 1.00 48.06 84 VAL A O 1
ATOM 620 N N . GLU A 1 85 ? 15.514 5.170 -29.282 1.00 45.34 85 GLU A N 1
ATOM 621 C CA . GLU A 1 85 ? 16.775 4.797 -29.926 1.00 45.34 85 GLU A CA 1
ATOM 622 C C . GLU A 1 85 ? 17.959 5.386 -29.131 1.00 45.34 85 GLU A C 1
ATOM 624 O O . GLU A 1 85 ? 18.745 6.203 -29.597 1.00 45.34 85 GLU A O 1
ATOM 629 N N . ALA A 1 86 ? 18.064 5.000 -27.860 1.00 44.34 86 ALA A N 1
ATOM 630 C CA . ALA A 1 86 ? 19.224 5.275 -27.016 1.00 44.34 86 ALA A CA 1
ATOM 631 C C . ALA A 1 86 ? 19.412 4.080 -26.080 1.00 44.34 86 ALA A C 1
ATOM 633 O O . ALA A 1 86 ? 18.927 4.056 -24.952 1.00 44.34 86 ALA A O 1
ATOM 634 N N . GLY A 1 87 ? 20.046 3.036 -26.617 1.00 43.94 87 GLY A N 1
ATOM 635 C CA . GLY A 1 87 ? 20.194 1.721 -26.003 1.00 43.94 87 GLY A CA 1
ATOM 636 C C . GLY A 1 87 ? 20.733 1.739 -24.572 1.00 43.94 87 GLY A C 1
ATOM 637 O O . GLY A 1 87 ? 21.940 1.713 -24.353 1.00 43.94 87 GLY A O 1
ATOM 638 N N . MET A 1 88 ? 19.815 1.702 -23.611 1.00 37.31 88 MET A N 1
ATOM 639 C CA . MET A 1 88 ? 19.978 1.125 -22.278 1.00 37.31 88 MET A CA 1
ATOM 640 C C . MET A 1 88 ? 18.590 1.045 -21.636 1.00 37.31 88 MET A C 1
ATOM 642 O O . MET A 1 88 ? 18.192 1.877 -20.824 1.00 37.31 88 MET A O 1
ATOM 646 N N . PHE A 1 89 ? 17.806 0.043 -22.037 1.00 36.44 89 PHE A N 1
ATOM 647 C CA . PHE A 1 89 ? 16.575 -0.275 -21.329 1.00 36.44 89 PHE A CA 1
ATOM 648 C C . PHE A 1 89 ? 16.948 -0.840 -19.957 1.00 36.44 89 PHE A C 1
ATOM 650 O O . PHE A 1 89 ? 17.343 -1.996 -19.828 1.00 36.44 89 PHE A O 1
ATOM 657 N N . ALA A 1 90 ? 16.818 -0.016 -18.920 1.00 40.59 90 ALA A N 1
ATOM 658 C CA . ALA A 1 90 ? 16.666 -0.482 -17.552 1.00 40.59 90 ALA A CA 1
ATOM 659 C C . ALA A 1 90 ? 15.295 -1.175 -17.417 1.00 40.59 90 ALA A C 1
ATOM 661 O O . ALA A 1 90 ? 14.372 -0.670 -16.784 1.00 40.59 90 ALA A O 1
ATOM 662 N N . THR A 1 91 ? 15.146 -2.346 -18.035 1.00 42.66 91 THR A N 1
ATOM 663 C CA . THR A 1 91 ? 13.998 -3.251 -17.862 1.00 42.66 91 THR A CA 1
ATOM 664 C C . THR A 1 91 ? 13.891 -3.788 -16.427 1.00 42.66 91 THR A C 1
ATOM 666 O O . THR A 1 91 ? 12.870 -4.333 -16.036 1.00 42.66 91 THR A O 1
ATOM 669 N N . SER A 1 92 ? 14.883 -3.577 -15.559 1.00 52.22 92 SER A N 1
ATOM 670 C CA . SER A 1 92 ? 14.967 -4.266 -14.265 1.00 52.22 92 SER A CA 1
ATOM 671 C C . SER A 1 92 ? 14.085 -3.713 -13.133 1.00 52.22 92 SER A C 1
ATOM 673 O O . SER A 1 92 ? 13.855 -4.433 -12.162 1.00 52.22 92 SER A O 1
ATOM 675 N N . GLY A 1 93 ? 13.591 -2.471 -13.215 1.00 48.12 93 GLY A N 1
ATOM 676 C CA . GLY A 1 93 ? 12.801 -1.838 -12.143 1.00 48.12 93 GLY A CA 1
ATOM 677 C C . GLY A 1 93 ? 11.295 -1.814 -12.400 1.00 48.12 93 GLY A C 1
ATOM 678 O O . GLY A 1 93 ? 10.507 -2.179 -11.529 1.00 48.12 93 GLY A O 1
ATOM 679 N N . ARG A 1 94 ? 10.896 -1.417 -13.614 1.00 45.97 94 ARG A N 1
ATOM 680 C CA . ARG A 1 94 ? 9.493 -1.167 -13.981 1.00 45.97 94 ARG A CA 1
ATOM 681 C C . ARG A 1 94 ? 8.728 -2.442 -14.338 1.00 45.97 94 ARG A C 1
ATOM 683 O O . ARG A 1 94 ? 7.592 -2.581 -13.910 1.00 45.97 94 ARG A O 1
ATOM 690 N N . GLU A 1 95 ? 9.354 -3.402 -15.027 1.00 49.84 95 GLU A N 1
ATOM 691 C CA . GLU A 1 95 ? 8.764 -4.743 -15.211 1.00 49.84 95 GLU A CA 1
ATOM 692 C C . GLU A 1 95 ? 8.692 -5.502 -13.885 1.00 49.84 95 GLU A C 1
ATOM 694 O O . GLU A 1 95 ? 7.707 -6.186 -13.626 1.00 49.84 95 GLU A O 1
ATOM 699 N N . ARG A 1 96 ? 9.678 -5.319 -12.991 1.00 49.78 96 ARG A N 1
ATOM 700 C CA . ARG A 1 96 ? 9.568 -5.809 -11.611 1.00 49.78 96 ARG A CA 1
ATOM 701 C C . ARG A 1 96 ? 8.390 -5.167 -10.891 1.00 49.78 96 ARG A C 1
ATOM 703 O O . ARG A 1 96 ? 7.626 -5.908 -10.303 1.00 49.78 96 ARG A O 1
ATOM 710 N N . ALA A 1 97 ? 8.209 -3.847 -10.957 1.00 48.31 97 ALA A N 1
ATOM 711 C CA . ALA A 1 97 ? 7.070 -3.158 -10.343 1.00 48.31 97 ALA A CA 1
ATOM 712 C C . ALA A 1 97 ? 5.710 -3.611 -10.924 1.00 48.31 97 ALA A C 1
ATOM 714 O O . ALA A 1 97 ? 4.778 -3.881 -10.176 1.00 48.31 97 ALA A O 1
ATOM 715 N N . ALA A 1 98 ? 5.625 -3.816 -12.240 1.00 47.41 98 ALA A N 1
ATOM 716 C CA . ALA A 1 98 ? 4.426 -4.351 -12.888 1.00 47.41 98 ALA A CA 1
ATOM 717 C C . ALA A 1 98 ? 4.132 -5.813 -12.485 1.00 47.41 98 ALA A C 1
ATOM 719 O O . ALA A 1 98 ? 2.975 -6.202 -12.357 1.00 47.41 98 ALA A O 1
ATOM 720 N N . LEU A 1 99 ? 5.170 -6.619 -12.225 1.00 47.94 99 LEU A N 1
ATOM 721 C CA . LEU A 1 99 ? 5.045 -7.967 -11.656 1.00 47.94 99 LEU A CA 1
ATOM 722 C C . LEU A 1 99 ? 4.771 -7.958 -10.132 1.00 47.94 99 LEU A C 1
ATOM 724 O O . LEU A 1 99 ? 4.172 -8.900 -9.611 1.00 47.94 99 LEU A O 1
ATOM 728 N N . VAL A 1 100 ? 5.201 -6.906 -9.418 1.00 46.31 100 VAL A N 1
ATOM 729 C CA . VAL A 1 100 ? 5.007 -6.656 -7.971 1.00 46.31 100 VAL A CA 1
ATOM 730 C C . VAL A 1 100 ? 3.541 -6.378 -7.649 1.00 46.31 100 VAL A C 1
ATOM 732 O O . VAL A 1 100 ? 3.069 -6.784 -6.585 1.00 46.31 100 VAL A O 1
ATOM 735 N N . ALA A 1 101 ? 2.791 -5.770 -8.569 1.00 50.38 101 ALA A N 1
ATOM 736 C CA . ALA A 1 101 ? 1.357 -5.565 -8.428 1.00 50.38 101 ALA A CA 1
ATOM 737 C C . ALA A 1 101 ? 0.573 -6.882 -8.628 1.00 50.38 101 ALA A C 1
ATOM 739 O O . ALA A 1 101 ? -0.263 -7.025 -9.514 1.00 50.38 101 ALA A O 1
ATOM 740 N N . ARG A 1 102 ? 0.765 -7.863 -7.733 1.00 49.22 102 ARG A N 1
ATOM 741 C CA . ARG A 1 102 ? -0.192 -8.972 -7.531 1.00 49.22 102 ARG A CA 1
ATOM 742 C C . ARG A 1 102 ? -1.579 -8.482 -7.103 1.00 49.22 102 ARG A C 1
ATOM 744 O O . ARG A 1 102 ? -2.517 -9.279 -7.032 1.00 49.22 102 ARG A O 1
ATOM 751 N N . GLN A 1 103 ? -1.725 -7.191 -6.813 1.00 55.56 103 GLN A N 1
ATOM 752 C CA . GLN A 1 103 ? -3.026 -6.571 -6.653 1.00 55.56 103 GLN A CA 1
ATOM 753 C C . GLN A 1 103 ? -3.706 -6.539 -8.010 1.00 55.56 103 GLN A C 1
ATOM 755 O O . GLN A 1 103 ? -3.379 -5.736 -8.878 1.00 55.56 103 GLN A O 1
ATOM 760 N N . LYS A 1 104 ? -4.650 -7.468 -8.184 1.00 57.47 104 LYS A N 1
ATOM 761 C CA . LYS A 1 104 ? -5.553 -7.475 -9.329 1.00 57.47 104 LYS A CA 1
ATOM 762 C C . LYS A 1 104 ? -6.097 -6.053 -9.499 1.00 57.47 104 LYS A C 1
ATOM 764 O O . LYS A 1 104 ? -6.667 -5.538 -8.532 1.00 57.47 104 LYS A O 1
ATOM 769 N N . PRO A 1 105 ? -5.934 -5.432 -10.679 1.00 62.12 105 PRO A N 1
ATOM 770 C CA . PRO A 1 105 ? -6.582 -4.167 -10.982 1.00 62.12 105 PRO A CA 1
ATOM 771 C C . PRO A 1 105 ? -8.044 -4.200 -10.519 1.00 62.12 105 PRO A C 1
ATOM 773 O O . PRO A 1 105 ? -8.756 -5.176 -10.772 1.00 62.12 105 PRO A O 1
ATOM 776 N N . GLY A 1 106 ? -8.466 -3.176 -9.772 1.00 67.69 106 GLY A N 1
ATOM 777 C CA . GLY A 1 106 ? -9.802 -3.123 -9.176 1.00 67.69 106 GLY A CA 1
ATOM 778 C C . GLY A 1 106 ? -9.919 -3.744 -7.781 1.00 67.69 106 GLY A C 1
ATOM 779 O O . GLY A 1 106 ? -11.036 -3.920 -7.293 1.00 67.69 106 GLY A O 1
ATOM 780 N N . MET A 1 107 ? -8.804 -4.060 -7.116 1.00 82.56 107 MET A N 1
ATOM 781 C CA . MET A 1 107 ? -8.826 -4.433 -5.705 1.00 82.56 107 MET A CA 1
ATOM 782 C C . MET A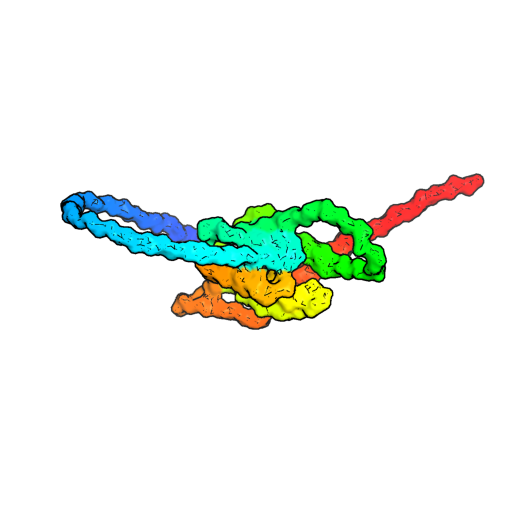 1 107 ? -9.309 -3.247 -4.858 1.00 82.56 107 MET A C 1
ATOM 784 O O . MET A 1 107 ? -8.762 -2.144 -4.925 1.00 82.56 107 MET A O 1
ATOM 788 N N . ALA A 1 108 ? -10.352 -3.483 -4.066 1.00 91.19 108 ALA A N 1
ATOM 789 C CA . ALA A 1 108 ? -10.849 -2.519 -3.098 1.00 91.19 108 ALA A CA 1
ATOM 790 C C . ALA A 1 108 ? -10.165 -2.757 -1.750 1.00 91.19 108 ALA A C 1
ATOM 792 O O . ALA A 1 108 ? -10.274 -3.842 -1.179 1.00 91.19 108 ALA A O 1
ATOM 793 N N . LEU A 1 109 ? -9.467 -1.737 -1.262 1.00 94.44 109 LEU A N 1
ATOM 794 C CA . LEU A 1 109 ? -8.924 -1.682 0.084 1.00 94.44 109 LEU A CA 1
ATOM 795 C C . LEU A 1 109 ? -10.019 -1.232 1.047 1.00 94.44 109 LEU A C 1
ATOM 797 O O . LEU A 1 109 ? -10.703 -0.228 0.835 1.00 94.44 109 LEU A O 1
ATOM 801 N N . THR A 1 110 ? -10.161 -1.981 2.126 1.00 95.75 110 THR A N 1
ATOM 802 C CA . THR A 1 110 ? -11.175 -1.819 3.160 1.00 95.75 110 THR A CA 1
ATOM 803 C C . THR A 1 110 ? -10.546 -1.502 4.512 1.00 95.75 110 THR A C 1
ATOM 805 O O . THR A 1 110 ? -9.338 -1.627 4.727 1.00 95.75 110 THR A O 1
ATOM 808 N N . VAL A 1 111 ? -11.386 -1.066 5.451 1.00 96.12 111 VAL A N 1
ATOM 809 C CA . VAL A 1 111 ? -10.966 -0.695 6.806 1.00 96.12 111 VAL A CA 1
ATOM 810 C C . VAL A 1 111 ? -10.166 -1.826 7.464 1.00 96.12 111 VAL A C 1
ATOM 812 O O . VAL A 1 111 ? -10.655 -2.944 7.641 1.00 96.12 111 VAL A O 1
ATOM 815 N N . GLY A 1 112 ? -8.942 -1.506 7.883 1.00 94.94 112 GLY A N 1
ATOM 816 C CA . GLY A 1 112 ? -8.032 -2.435 8.549 1.00 94.94 112 GLY A CA 1
ATOM 817 C C . GLY A 1 112 ? -7.464 -3.545 7.665 1.00 94.94 112 GLY A C 1
ATOM 818 O O . GLY A 1 112 ? -7.095 -4.590 8.199 1.00 94.94 112 GLY A O 1
ATOM 819 N N . ASP A 1 113 ? -7.418 -3.387 6.340 1.00 96.00 113 ASP A N 1
ATOM 820 C CA . ASP A 1 113 ? -6.631 -4.285 5.475 1.00 96.00 113 ASP A CA 1
ATOM 821 C C . ASP A 1 113 ? -5.130 -4.213 5.781 1.00 96.00 113 ASP A C 1
ATOM 823 O O . ASP A 1 113 ? -4.433 -5.225 5.681 1.00 96.00 113 ASP A O 1
ATOM 827 N N . PHE A 1 114 ? -4.650 -3.057 6.246 1.00 97.25 114 PHE A N 1
ATOM 828 C CA . PHE A 1 114 ? -3.271 -2.885 6.684 1.00 97.25 114 PHE A CA 1
ATOM 829 C C . PHE A 1 114 ? -3.175 -2.709 8.196 1.00 97.25 114 PHE A C 1
ATOM 831 O O . PHE A 1 114 ? -3.998 -2.041 8.821 1.00 97.25 114 PHE A O 1
ATOM 838 N N . THR A 1 115 ? -2.127 -3.274 8.785 1.00 97.12 115 THR A N 1
ATOM 839 C CA . THR A 1 115 ? -1.762 -3.093 10.196 1.00 97.12 115 THR A CA 1
ATOM 840 C C . THR A 1 115 ? -0.795 -1.930 10.385 1.00 97.12 115 THR A C 1
ATOM 842 O O . THR A 1 115 ? -0.814 -1.271 11.426 1.00 97.12 115 THR A O 1
ATOM 845 N N . ALA A 1 116 ? 0.006 -1.622 9.363 1.00 97.38 116 ALA A N 1
ATOM 846 C CA . ALA A 1 116 ? 0.910 -0.481 9.348 1.00 97.38 116 ALA A CA 1
ATOM 847 C C . ALA A 1 116 ? 1.196 0.004 7.924 1.00 97.38 116 ALA A C 1
ATOM 849 O O . ALA A 1 116 ? 1.080 -0.748 6.957 1.00 97.38 116 ALA A O 1
ATOM 850 N N . ALA A 1 117 ? 1.613 1.262 7.816 1.00 97.50 117 ALA A N 1
ATOM 851 C CA . ALA A 1 117 ? 2.125 1.855 6.591 1.00 97.50 117 ALA A CA 1
ATOM 852 C C . ALA A 1 117 ? 3.211 2.883 6.933 1.00 97.50 117 ALA A C 1
ATOM 854 O O . ALA A 1 117 ? 3.152 3.514 7.992 1.00 97.50 117 ALA A O 1
ATOM 855 N N . ARG A 1 118 ? 4.214 3.040 6.066 1.00 97.00 118 ARG A N 1
ATOM 856 C CA . ARG A 1 118 ? 5.243 4.083 6.190 1.00 97.00 118 ARG A CA 1
ATOM 857 C C . ARG A 1 118 ? 5.831 4.457 4.837 1.00 97.00 118 ARG A C 1
ATOM 859 O O . ARG A 1 118 ? 5.874 3.637 3.926 1.00 97.00 118 ARG A O 1
ATOM 866 N N . ILE A 1 119 ? 6.371 5.666 4.743 1.00 97.25 119 ILE A N 1
ATOM 867 C CA . ILE A 1 119 ? 7.133 6.110 3.572 1.00 97.25 119 ILE A CA 1
ATOM 868 C C . ILE A 1 119 ? 8.618 5.890 3.838 1.00 97.25 119 ILE A C 1
ATOM 870 O O . ILE A 1 119 ? 9.134 6.226 4.906 1.00 97.25 119 ILE A O 1
ATOM 874 N N . ARG A 1 120 ? 9.316 5.345 2.847 1.00 95.50 120 ARG A N 1
ATOM 875 C CA . ARG A 1 120 ? 10.766 5.184 2.837 1.00 95.50 120 ARG A CA 1
ATOM 876 C C . ARG A 1 120 ? 11.327 5.760 1.546 1.00 95.50 120 ARG A C 1
ATOM 878 O O . ARG A 1 120 ? 10.733 5.634 0.477 1.00 95.50 120 ARG A O 1
ATOM 885 N N . ARG A 1 121 ? 12.522 6.335 1.635 1.00 94.56 121 ARG A N 1
ATOM 886 C CA . ARG A 1 121 ? 13.296 6.691 0.449 1.00 94.56 121 ARG A CA 1
ATOM 887 C C . ARG A 1 121 ? 13.812 5.422 -0.236 1.00 94.56 121 ARG A C 1
ATOM 889 O O . ARG A 1 121 ? 14.442 4.578 0.407 1.00 94.56 121 ARG A O 1
ATOM 896 N N . GLY A 1 122 ? 13.518 5.280 -1.522 1.00 86.56 122 GLY A N 1
ATOM 897 C CA . GLY A 1 122 ? 14.046 4.209 -2.358 1.00 86.56 122 GLY A CA 1
ATOM 898 C C . GLY A 1 122 ? 15.392 4.576 -2.992 1.00 86.56 122 GLY A C 1
ATOM 899 O O . GLY A 1 122 ? 16.058 5.529 -2.578 1.00 86.56 122 GLY A O 1
ATOM 900 N N . ALA A 1 123 ? 15.817 3.784 -3.976 1.00 81.00 123 ALA A N 1
ATOM 901 C CA . ALA A 1 123 ? 17.022 4.067 -4.752 1.00 81.00 123 ALA A CA 1
ATOM 902 C C . ALA A 1 123 ? 16.710 5.153 -5.792 1.00 81.00 123 ALA A C 1
ATOM 904 O O . ALA A 1 123 ? 15.736 5.033 -6.537 1.00 81.00 123 ALA A O 1
ATOM 905 N N . ALA A 1 124 ? 17.517 6.218 -5.821 1.00 71.81 124 ALA A N 1
ATOM 906 C CA . ALA A 1 124 ? 17.242 7.418 -6.618 1.00 71.81 124 ALA A CA 1
ATOM 907 C C . ALA A 1 124 ? 17.161 7.155 -8.134 1.00 71.81 124 ALA A C 1
ATOM 909 O O . ALA A 1 124 ? 16.533 7.924 -8.851 1.00 71.81 124 ALA A O 1
ATOM 910 N N . ASP A 1 125 ? 17.791 6.083 -8.603 1.00 74.38 125 ASP A N 1
ATOM 911 C CA . ASP A 1 125 ? 17.892 5.658 -9.998 1.00 74.38 125 ASP A CA 1
ATOM 912 C C . ASP A 1 125 ? 16.817 4.645 -10.427 1.00 74.38 125 ASP A C 1
ATOM 914 O O . ASP A 1 125 ? 16.746 4.308 -11.607 1.00 74.38 125 ASP A O 1
ATOM 918 N N . VAL A 1 126 ? 15.977 4.159 -9.502 1.00 76.31 126 VAL A N 1
ATOM 919 C CA . VAL A 1 126 ? 14.969 3.122 -9.797 1.00 76.31 126 VAL A CA 1
ATOM 920 C C . VAL A 1 126 ? 13.567 3.564 -9.389 1.00 76.31 126 VAL A C 1
ATOM 922 O O . VAL A 1 126 ? 12.682 3.658 -10.232 1.00 76.31 126 VAL A O 1
ATOM 925 N N . VAL A 1 127 ? 13.362 3.834 -8.099 1.00 80.50 127 VAL A N 1
ATOM 926 C CA . VAL A 1 127 ? 12.108 4.352 -7.540 1.00 80.50 127 VAL A CA 1
ATOM 927 C C . VAL A 1 127 ? 12.489 5.210 -6.331 1.00 80.50 127 VAL A C 1
ATOM 929 O O . VAL A 1 127 ? 12.920 4.657 -5.315 1.00 80.50 127 VAL A O 1
ATOM 932 N N . PRO A 1 128 ? 12.364 6.543 -6.406 1.00 86.56 128 PRO A N 1
ATOM 933 C CA . PRO A 1 128 ? 12.882 7.433 -5.371 1.00 86.56 128 PRO A CA 1
ATOM 934 C C . PRO A 1 128 ? 12.092 7.354 -4.059 1.00 86.56 128 PRO A C 1
ATOM 936 O O . PRO A 1 128 ? 12.681 7.549 -2.991 1.00 86.56 128 PRO A O 1
ATOM 939 N N . TRP A 1 129 ? 10.801 7.016 -4.112 1.00 94.94 129 TRP A N 1
ATOM 940 C CA . TRP A 1 129 ? 9.924 6.954 -2.945 1.00 94.94 129 TRP A CA 1
ATOM 941 C C . TRP A 1 129 ? 9.121 5.660 -2.908 1.00 94.94 129 TRP A C 1
ATOM 943 O O . TRP A 1 129 ? 8.641 5.172 -3.923 1.00 94.94 129 TRP A O 1
ATOM 953 N N . MET A 1 130 ? 8.992 5.078 -1.721 1.00 95.19 130 MET A N 1
ATOM 954 C CA . MET A 1 130 ? 8.285 3.822 -1.512 1.00 95.19 130 MET A CA 1
ATOM 955 C C . MET A 1 130 ? 7.317 3.977 -0.348 1.00 95.19 130 MET A C 1
ATOM 957 O O . MET A 1 130 ? 7.741 4.289 0.765 1.00 95.19 130 MET A O 1
ATOM 961 N N . LEU A 1 131 ? 6.038 3.715 -0.586 1.00 96.69 131 LEU A N 1
ATOM 962 C CA . LEU A 1 131 ? 5.070 3.477 0.476 1.00 96.69 131 LEU A CA 1
ATOM 963 C C . LEU A 1 131 ? 5.089 1.979 0.796 1.00 96.69 131 LEU A C 1
ATOM 965 O O . LEU A 1 131 ? 4.687 1.145 -0.007 1.00 96.69 131 LEU A O 1
ATOM 969 N N . GLU A 1 132 ? 5.604 1.634 1.968 1.00 96.88 132 GLU A N 1
ATOM 970 C CA . GLU A 1 132 ? 5.637 0.267 2.479 1.00 96.88 132 GLU A CA 1
ATOM 971 C C . GLU A 1 132 ? 4.389 0.037 3.338 1.00 96.88 132 GLU A C 1
ATOM 973 O O . GLU A 1 132 ? 4.129 0.814 4.259 1.00 96.88 132 GLU A O 1
ATOM 978 N N . THR A 1 133 ? 3.633 -1.030 3.077 1.00 97.38 133 THR A N 1
ATOM 979 C CA . THR A 1 133 ? 2.468 -1.422 3.887 1.00 97.38 133 THR A CA 1
ATOM 980 C C . THR A 1 133 ? 2.627 -2.840 4.427 1.00 97.38 133 THR A C 1
ATOM 982 O O . THR A 1 133 ? 3.278 -3.682 3.804 1.00 97.38 133 THR A O 1
ATOM 985 N N . LEU A 1 134 ? 2.058 -3.086 5.609 1.00 97.50 134 LEU A N 1
ATOM 986 C CA . LEU A 1 134 ? 1.953 -4.409 6.217 1.00 97.50 134 LEU A CA 1
ATOM 987 C C . LEU A 1 134 ? 0.486 -4.830 6.242 1.00 97.50 134 LEU A C 1
ATOM 989 O O . LEU A 1 134 ? -0.340 -4.142 6.841 1.00 97.50 134 LEU A O 1
ATOM 993 N N . GLY A 1 135 ? 0.164 -5.957 5.613 1.00 95.81 135 GLY A N 1
ATOM 994 C CA . GLY A 1 135 ? -1.157 -6.579 5.655 1.00 95.81 135 GLY A CA 1
ATOM 995 C C . GLY A 1 135 ? -1.543 -7.067 7.054 1.00 95.81 135 GLY A C 1
ATOM 996 O O . GLY A 1 135 ? -0.756 -7.013 8.005 1.00 95.81 135 GLY A O 1
ATOM 997 N N . ARG A 1 136 ? -2.767 -7.589 7.183 1.00 93.75 136 ARG A N 1
ATOM 998 C CA . ARG A 1 136 ? -3.271 -8.191 8.436 1.00 93.75 136 ARG A CA 1
ATOM 999 C C . ARG A 1 136 ? -2.370 -9.294 8.982 1.00 93.75 136 ARG A C 1
ATOM 1001 O O . ARG A 1 136 ? -2.167 -9.365 10.188 1.00 93.75 136 ARG A O 1
ATOM 1008 N N . ASP A 1 137 ? -1.800 -10.089 8.084 1.00 92.50 137 ASP A N 1
ATOM 1009 C CA . ASP A 1 137 ? -0.940 -11.226 8.420 1.00 92.50 137 ASP A CA 1
ATOM 1010 C C . ASP A 1 137 ? 0.559 -10.866 8.388 1.00 92.50 137 ASP A C 1
ATOM 1012 O O . ASP A 1 137 ? 1.417 -11.745 8.361 1.00 92.50 137 ASP A O 1
ATOM 1016 N N . GLY A 1 138 ? 0.892 -9.568 8.358 1.00 93.56 138 GLY A N 1
ATOM 1017 C CA . GLY A 1 138 ? 2.273 -9.089 8.237 1.00 93.56 138 GLY A CA 1
ATOM 1018 C C . GLY A 1 138 ? 2.854 -9.205 6.823 1.00 93.56 138 GLY A C 1
ATOM 1019 O O . GLY A 1 138 ? 4.068 -9.119 6.651 1.00 93.56 138 GLY A O 1
ATOM 1020 N N . GLU A 1 139 ? 2.009 -9.405 5.807 1.00 95.25 139 GLU A N 1
ATOM 1021 C CA . GLU A 1 139 ? 2.423 -9.409 4.401 1.00 95.25 139 GLU A CA 1
ATOM 1022 C C . GLU A 1 139 ? 2.982 -8.039 4.000 1.00 95.25 139 GLU A C 1
ATOM 1024 O O . GLU A 1 139 ? 2.338 -7.016 4.218 1.00 95.25 139 GLU A O 1
ATOM 1029 N N . TYR A 1 140 ? 4.169 -8.013 3.396 1.00 95.75 140 TYR A N 1
ATOM 1030 C CA . TYR A 1 140 ? 4.782 -6.782 2.906 1.00 95.75 140 TYR A CA 1
ATOM 1031 C C . TYR A 1 140 ? 4.284 -6.448 1.499 1.00 95.75 140 TYR A C 1
ATOM 1033 O O . TYR A 1 140 ? 4.513 -7.216 0.564 1.00 95.75 140 TYR A O 1
ATOM 1041 N N . ILE A 1 141 ? 3.655 -5.282 1.345 1.00 94.38 141 ILE A N 1
ATOM 1042 C CA . ILE A 1 141 ? 3.163 -4.779 0.058 1.00 94.38 141 ILE A CA 1
ATOM 1043 C C . ILE A 1 141 ? 3.795 -3.400 -0.205 1.00 94.38 141 ILE A C 1
ATOM 1045 O O . ILE A 1 141 ? 3.475 -2.431 0.497 1.00 94.38 141 ILE A O 1
ATOM 1049 N N . PRO A 1 142 ? 4.720 -3.302 -1.177 1.00 94.75 142 PRO A N 1
ATOM 1050 C CA . PRO A 1 142 ? 5.347 -2.043 -1.563 1.00 94.75 142 PRO A CA 1
ATOM 1051 C C . PRO A 1 142 ? 4.577 -1.329 -2.685 1.00 94.75 142 PRO A C 1
ATOM 1053 O O . PRO A 1 142 ? 4.215 -1.951 -3.680 1.00 94.75 142 PRO A O 1
ATOM 1056 N N . TYR A 1 143 ? 4.420 -0.010 -2.565 1.00 93.19 143 TYR A N 1
ATOM 1057 C CA . TYR A 1 143 ? 3.889 0.865 -3.612 1.00 93.19 143 TYR A CA 1
ATOM 1058 C C . TYR A 1 143 ? 4.945 1.900 -4.031 1.00 93.19 143 TYR A C 1
ATOM 1060 O O . TYR A 1 143 ? 5.323 2.752 -3.215 1.00 93.19 143 TYR A O 1
ATOM 1068 N N . PRO A 1 144 ? 5.457 1.829 -5.271 1.00 93.75 144 PRO A N 1
ATOM 1069 C CA . PRO A 1 144 ? 6.488 2.737 -5.756 1.00 93.75 144 PRO A CA 1
ATOM 1070 C C . PRO A 1 144 ? 5.904 4.097 -6.161 1.00 93.75 144 PRO A C 1
ATOM 1072 O O . PRO A 1 144 ? 4.871 4.154 -6.816 1.00 93.75 144 PRO A O 1
ATOM 1075 N N . PHE A 1 145 ? 6.588 5.191 -5.834 1.00 92.56 145 PHE A N 1
ATOM 1076 C CA . PHE A 1 145 ? 6.211 6.552 -6.223 1.00 92.56 145 PHE A CA 1
ATOM 1077 C C . PHE A 1 145 ? 7.401 7.317 -6.810 1.00 92.56 145 PHE A C 1
ATOM 1079 O O . PHE A 1 145 ? 8.544 7.187 -6.358 1.00 92.56 145 PHE A O 1
ATOM 1086 N N . GLU A 1 146 ? 7.116 8.161 -7.806 1.00 91.44 146 GLU A N 1
ATOM 1087 C CA . GLU A 1 146 ? 8.111 9.060 -8.403 1.00 91.44 146 GLU A CA 1
ATOM 1088 C C . GLU A 1 146 ? 8.395 10.272 -7.503 1.00 91.44 146 GLU A C 1
ATOM 1090 O O . GLU A 1 146 ? 9.497 10.820 -7.521 1.00 91.44 146 GLU A O 1
ATOM 1095 N N . THR A 1 147 ? 7.428 10.671 -6.674 1.00 93.75 147 THR A N 1
ATOM 1096 C CA . THR A 1 147 ? 7.503 11.860 -5.816 1.00 93.75 147 THR A CA 1
ATOM 1097 C C . THR A 1 147 ? 7.202 11.526 -4.356 1.00 93.75 147 THR A C 1
ATOM 1099 O O . THR A 1 147 ? 6.495 10.564 -4.049 1.00 93.75 147 THR A O 1
ATOM 1102 N N . GLU A 1 148 ? 7.752 12.327 -3.436 1.00 95.31 148 GLU A N 1
ATOM 1103 C CA . GLU A 1 148 ? 7.448 12.200 -2.005 1.00 95.31 148 GLU A CA 1
ATOM 1104 C C . GLU A 1 148 ? 5.985 12.548 -1.736 1.00 95.31 148 GLU A C 1
ATOM 1106 O O . GLU A 1 148 ? 5.314 11.858 -0.971 1.00 95.31 148 GLU A O 1
ATOM 1111 N N . ASP A 1 149 ? 5.498 13.597 -2.402 1.00 95.38 149 ASP A N 1
ATOM 1112 C CA . ASP A 1 149 ? 4.140 14.109 -2.245 1.00 95.38 149 ASP A CA 1
ATOM 1113 C C . ASP A 1 149 ? 3.104 13.067 -2.668 1.00 95.38 149 ASP A C 1
ATOM 1115 O O . ASP A 1 149 ? 2.167 12.818 -1.917 1.00 95.38 149 ASP A O 1
ATOM 1119 N N . GLY A 1 150 ? 3.331 12.341 -3.771 1.00 94.75 150 GLY A N 1
ATOM 1120 C CA . GLY A 1 150 ? 2.454 11.239 -4.180 1.00 94.75 150 GLY A CA 1
ATOM 1121 C C . GLY A 1 150 ? 2.399 10.114 -3.140 1.00 94.75 150 GLY A C 1
ATOM 1122 O O . GLY A 1 150 ? 1.317 9.649 -2.778 1.00 94.75 150 GLY A O 1
ATOM 1123 N N . ALA A 1 151 ? 3.551 9.722 -2.582 1.00 95.88 151 ALA A N 1
ATOM 1124 C CA . ALA A 1 151 ? 3.598 8.722 -1.513 1.00 95.88 151 ALA A CA 1
ATOM 1125 C C . ALA A 1 151 ? 2.899 9.210 -0.229 1.00 95.88 151 ALA A C 1
ATOM 1127 O O . ALA A 1 151 ? 2.248 8.428 0.471 1.00 95.88 151 ALA A O 1
ATOM 1128 N N . ARG A 1 152 ? 3.021 10.507 0.083 1.00 96.75 152 ARG A N 1
ATOM 1129 C CA . ARG A 1 152 ? 2.391 11.163 1.235 1.00 96.75 152 ARG A CA 1
ATOM 1130 C C . ARG A 1 152 ? 0.882 11.281 1.075 1.00 96.75 152 ARG A C 1
ATOM 1132 O O . ARG A 1 152 ? 0.176 10.969 2.031 1.00 96.75 152 ARG A O 1
ATOM 1139 N N . ALA A 1 153 ? 0.402 11.652 -0.108 1.00 95.69 153 ALA A N 1
ATOM 1140 C CA . ALA A 1 153 ? -1.016 11.687 -0.445 1.00 95.69 153 ALA A CA 1
ATOM 1141 C C . ALA A 1 153 ? -1.644 10.292 -0.308 1.00 95.69 153 ALA A C 1
ATOM 1143 O O . ALA A 1 153 ? -2.661 10.139 0.369 1.00 95.69 153 ALA A O 1
ATOM 1144 N N . ALA A 1 154 ? -0.984 9.247 -0.829 1.00 96.38 154 ALA A N 1
ATOM 1145 C CA . ALA A 1 154 ? -1.442 7.866 -0.663 1.00 96.38 154 ALA A CA 1
ATOM 1146 C C . ALA A 1 154 ? -1.516 7.455 0.813 1.00 96.38 154 ALA A C 1
ATOM 1148 O O . ALA A 1 154 ? -2.539 6.935 1.258 1.00 96.38 154 ALA A O 1
ATOM 1149 N N . LEU A 1 155 ? -0.457 7.707 1.594 1.00 96.62 155 LEU A N 1
ATOM 1150 C CA . LEU A 1 155 ? -0.450 7.387 3.024 1.00 96.62 155 LEU A CA 1
ATOM 1151 C C . LEU A 1 155 ? -1.582 8.113 3.765 1.00 96.62 155 LEU A C 1
ATOM 1153 O O . LEU A 1 155 ? -2.329 7.475 4.507 1.00 96.62 155 LEU A O 1
ATOM 1157 N N . ALA A 1 156 ? -1.739 9.417 3.527 1.00 95.38 156 ALA A N 1
ATOM 1158 C CA . ALA A 1 156 ? -2.784 10.227 4.144 1.00 95.38 156 ALA A CA 1
ATOM 1159 C C . ALA A 1 156 ? -4.184 9.706 3.797 1.00 95.38 156 ALA A C 1
ATOM 1161 O O . ALA A 1 156 ? -5.037 9.610 4.678 1.00 95.38 156 ALA A O 1
ATOM 1162 N N . LEU A 1 157 ? -4.414 9.302 2.544 1.00 95.06 157 LEU A N 1
ATOM 1163 C CA . LEU A 1 157 ? -5.676 8.708 2.112 1.00 95.06 157 LEU A CA 1
ATOM 1164 C C . LEU A 1 157 ? -5.961 7.381 2.835 1.00 95.06 157 LEU A C 1
ATOM 1166 O O . LEU A 1 157 ? -7.065 7.183 3.352 1.00 95.06 157 LEU A O 1
ATOM 1170 N N . LEU A 1 158 ? -4.970 6.486 2.927 1.00 96.00 158 LEU A N 1
ATOM 1171 C CA . LEU A 1 158 ? -5.112 5.204 3.627 1.00 96.00 158 LEU A CA 1
ATOM 1172 C C . LEU A 1 158 ? -5.394 5.388 5.127 1.00 96.00 158 LEU A C 1
ATOM 1174 O O . LEU A 1 158 ? -6.178 4.631 5.707 1.00 96.00 158 LEU A O 1
ATOM 1178 N N . GLU A 1 159 ? -4.787 6.393 5.760 1.00 94.81 159 GLU A N 1
ATOM 1179 C CA . GLU A 1 159 ? -5.037 6.740 7.162 1.00 94.81 159 GLU A CA 1
ATOM 1180 C C . GLU A 1 159 ? -6.417 7.390 7.351 1.00 94.81 159 GLU A C 1
ATOM 1182 O O . GLU A 1 159 ? -7.188 6.943 8.206 1.00 94.81 159 GLU A O 1
ATOM 1187 N N . LYS A 1 160 ? -6.777 8.375 6.511 1.00 94.50 160 LYS A N 1
ATOM 1188 C CA . LYS A 1 160 ? -8.076 9.076 6.536 1.00 94.50 160 LYS A CA 1
ATOM 1189 C C . LYS A 1 160 ? -9.239 8.093 6.414 1.00 94.50 160 LYS A C 1
ATOM 1191 O O . LYS A 1 160 ? -10.196 8.161 7.185 1.00 94.50 160 LYS A O 1
ATOM 1196 N N . ARG A 1 161 ? -9.134 7.126 5.496 1.00 94.94 161 ARG A N 1
ATOM 1197 C CA . ARG A 1 161 ? -10.157 6.091 5.260 1.00 94.94 161 ARG A CA 1
ATOM 1198 C C . ARG A 1 161 ? -10.039 4.890 6.214 1.00 94.94 161 ARG A C 1
ATOM 1200 O O . ARG A 1 161 ? -10.788 3.927 6.085 1.00 94.94 161 ARG A O 1
ATOM 1207 N N . ARG A 1 162 ? -9.138 4.941 7.209 1.00 95.81 162 ARG A N 1
ATOM 1208 C CA . ARG A 1 162 ? -8.897 3.879 8.212 1.00 95.81 162 ARG A CA 1
ATOM 1209 C C . ARG A 1 162 ? -8.548 2.517 7.600 1.00 95.81 162 ARG A C 1
ATOM 1211 O O . ARG A 1 162 ? -8.791 1.475 8.213 1.00 95.81 162 ARG A O 1
ATOM 1218 N N . ILE A 1 163 ? -7.963 2.514 6.405 1.00 96.94 163 ILE A N 1
ATOM 1219 C CA . ILE A 1 163 ? -7.442 1.301 5.767 1.00 96.94 163 ILE A CA 1
ATOM 1220 C C . ILE A 1 163 ? -6.284 0.744 6.599 1.00 96.94 163 ILE A C 1
ATOM 1222 O O . ILE A 1 163 ? -6.183 -0.465 6.794 1.00 96.94 163 ILE A O 1
ATOM 1226 N N . VAL A 1 164 ? -5.466 1.633 7.171 1.00 97.00 164 VAL A N 1
ATOM 1227 C CA . VAL A 1 164 ? -4.441 1.276 8.155 1.00 97.00 164 VAL A CA 1
ATOM 1228 C C . VAL A 1 164 ? -5.053 1.276 9.555 1.00 97.00 164 VAL A C 1
ATOM 1230 O O . VAL A 1 164 ? -5.416 2.324 10.091 1.00 97.00 164 VAL A O 1
ATOM 1233 N N . ARG A 1 165 ? -5.135 0.101 10.184 1.00 94.25 165 ARG A N 1
ATOM 1234 C CA . ARG A 1 165 ? -5.569 -0.065 11.573 1.00 94.25 165 ARG A CA 1
ATOM 1235 C C . ARG A 1 165 ? -4.528 -0.844 12.364 1.00 94.25 165 ARG A C 1
ATOM 1237 O O . ARG A 1 165 ? -4.382 -2.053 12.213 1.00 94.25 165 ARG A O 1
ATOM 1244 N N . ARG A 1 166 ? -3.857 -0.140 13.271 1.00 91.06 166 ARG A N 1
ATOM 1245 C CA . ARG A 1 166 ? -2.839 -0.730 14.141 1.00 91.06 166 ARG A CA 1
ATOM 1246 C C . ARG A 1 166 ? -3.467 -1.735 15.117 1.00 91.06 166 ARG A C 1
ATOM 1248 O O . ARG A 1 166 ? -4.545 -1.446 15.653 1.00 91.06 166 ARG A O 1
ATOM 1255 N N . PRO A 1 167 ? -2.816 -2.885 15.367 1.00 89.25 167 PRO A N 1
ATOM 1256 C CA . PRO A 1 167 ? -3.228 -3.788 16.433 1.00 89.25 167 PRO A CA 1
ATOM 1257 C C . PRO A 1 167 ? -3.175 -3.058 17.777 1.00 89.25 167 PRO A C 1
ATOM 1259 O O . PRO A 1 167 ? -2.359 -2.156 17.968 1.00 89.25 167 PRO A O 1
ATOM 1262 N N . LEU A 1 168 ? -4.077 -3.415 18.688 1.00 93.00 168 LEU A N 1
ATOM 1263 C CA . LEU A 1 168 ? -4.135 -2.828 20.023 1.00 93.00 168 LEU A CA 1
ATOM 1264 C C . LEU A 1 168 ? -3.437 -3.752 21.027 1.00 93.00 168 LEU A C 1
ATOM 1266 O O . LEU A 1 168 ? -3.521 -4.973 20.896 1.00 93.00 168 LEU A O 1
ATOM 1270 N N . ASP A 1 169 ? -2.763 -3.172 22.014 1.00 94.25 169 ASP A N 1
ATOM 1271 C CA . ASP A 1 169 ? -2.226 -3.899 23.163 1.00 94.25 169 ASP A CA 1
ATOM 1272 C C . ASP A 1 169 ? -3.326 -4.249 24.185 1.00 94.25 169 ASP A C 1
ATOM 1274 O O . ASP A 1 169 ? -4.509 -3.955 24.000 1.00 94.25 169 ASP A O 1
ATOM 1278 N N . GLU A 1 170 ? -2.932 -4.877 25.293 1.00 95.50 170 GLU A N 1
ATOM 1279 C CA . GLU A 1 170 ? -3.831 -5.254 26.396 1.00 95.50 170 GLU A CA 1
ATOM 1280 C C . GLU A 1 170 ? -4.540 -4.054 27.055 1.00 95.50 170 GLU A C 1
ATOM 1282 O O . GLU A 1 170 ? -5.535 -4.233 27.753 1.00 95.50 170 GLU A O 1
ATOM 1287 N N . ASN A 1 171 ? -4.046 -2.833 26.828 1.00 96.31 171 ASN A N 1
ATOM 1288 C CA . ASN A 1 171 ? -4.599 -1.585 27.348 1.00 96.31 171 ASN A CA 1
ATOM 1289 C C . ASN A 1 171 ? -5.369 -0.797 26.273 1.00 96.31 171 ASN A C 1
ATOM 1291 O O . ASN A 1 171 ? -5.570 0.408 26.436 1.00 96.31 171 ASN A O 1
ATOM 1295 N N . GLU A 1 172 ? -5.751 -1.448 25.169 1.00 93.81 172 GLU A N 1
ATOM 1296 C CA . GLU A 1 172 ? -6.428 -0.845 24.015 1.00 93.81 172 GLU A CA 1
ATOM 1297 C C . GLU A 1 172 ? -5.613 0.262 23.315 1.00 93.81 172 GLU A C 1
ATOM 1299 O O . GLU A 1 172 ? -6.167 1.114 22.614 1.00 93.81 172 GLU A O 1
ATOM 1304 N N . ARG A 1 173 ? -4.281 0.267 23.464 1.00 93.94 173 ARG A N 1
ATOM 1305 C CA . ARG A 1 173 ? -3.404 1.257 22.822 1.00 93.94 173 ARG A CA 1
ATOM 1306 C C . ARG A 1 173 ? -2.859 0.723 21.500 1.00 93.94 173 ARG A C 1
ATOM 1308 O O . ARG A 1 173 ? -2.413 -0.420 21.453 1.00 93.94 173 ARG A O 1
ATOM 1315 N N . PRO A 1 174 ? -2.827 1.537 20.432 1.00 90.06 174 PRO A N 1
ATOM 1316 C CA . PRO A 1 174 ? -2.198 1.149 19.175 1.00 90.06 174 PRO A CA 1
ATOM 1317 C C . PRO A 1 174 ? -0.727 0.761 19.357 1.00 90.06 174 PRO A C 1
ATOM 1319 O O . PRO A 1 174 ? 0.078 1.577 19.806 1.00 90.06 174 PRO A O 1
ATOM 1322 N N . ILE A 1 175 ? -0.368 -0.452 18.944 1.00 91.88 175 ILE A N 1
ATOM 1323 C CA . ILE A 1 175 ? 1.016 -0.915 18.867 1.00 91.88 175 ILE A CA 1
ATOM 1324 C C . ILE A 1 175 ? 1.604 -0.380 17.553 1.00 91.88 175 ILE A C 1
ATOM 1326 O O . ILE A 1 175 ? 1.101 -0.720 16.476 1.00 91.88 175 ILE A O 1
ATOM 1330 N N . PRO A 1 176 ? 2.624 0.495 17.592 1.00 89.06 176 PRO A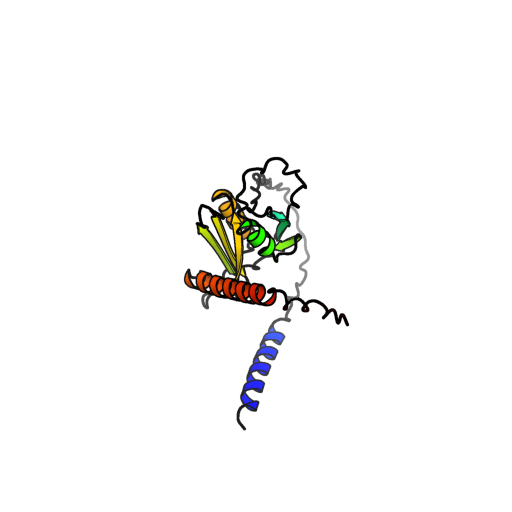 N 1
ATOM 1331 C CA . PRO A 1 176 ? 3.299 0.921 16.377 1.00 89.06 176 PRO A CA 1
ATOM 1332 C C . PRO A 1 176 ? 4.092 -0.254 15.800 1.00 89.06 176 PRO A C 1
ATOM 1334 O O . PRO A 1 176 ? 4.795 -0.940 16.539 1.00 89.06 176 PRO A O 1
ATOM 1337 N N . ALA A 1 177 ? 4.018 -0.458 14.485 1.00 93.94 177 ALA A N 1
ATOM 1338 C CA . ALA A 1 177 ? 4.945 -1.367 13.823 1.00 93.94 177 ALA A CA 1
ATOM 1339 C C . ALA A 1 177 ? 6.371 -0.829 13.974 1.00 93.94 177 ALA A C 1
ATOM 1341 O O . ALA A 1 177 ? 6.642 0.350 13.714 1.00 93.94 177 ALA A O 1
ATOM 1342 N N . SER A 1 178 ? 7.266 -1.699 14.419 1.00 94.81 178 SER A N 1
ATOM 1343 C CA . SER A 1 178 ? 8.679 -1.394 14.564 1.00 94.81 178 SER A CA 1
ATOM 1344 C C . SER A 1 178 ? 9.356 -1.322 13.191 1.00 94.81 178 SER A C 1
ATOM 1346 O O . SER A 1 178 ? 8.869 -1.905 12.214 1.00 94.81 178 SER A O 1
ATOM 1348 N N . PRO A 1 179 ? 10.486 -0.606 13.063 1.00 96.00 179 PRO A N 1
ATOM 1349 C CA . PRO A 1 179 ? 11.291 -0.675 11.855 1.00 96.00 179 PRO A CA 1
ATOM 1350 C C . PRO A 1 179 ? 11.660 -2.106 11.453 1.00 96.00 179 PRO A C 1
ATOM 1352 O O . PRO A 1 179 ? 11.632 -2.419 10.262 1.00 96.00 179 PRO A O 1
ATOM 1355 N N . GLU A 1 180 ? 11.934 -2.954 12.442 1.00 96.69 180 GLU A N 1
ATOM 1356 C CA . GLU A 1 180 ? 12.301 -4.358 12.307 1.00 96.69 180 GLU A CA 1
ATOM 1357 C C . GLU A 1 180 ? 11.174 -5.200 11.691 1.00 96.69 180 GLU A C 1
ATOM 1359 O O . GLU A 1 180 ? 11.460 -6.041 10.839 1.00 96.69 180 GLU A O 1
ATOM 1364 N N . ASP A 1 181 ? 9.905 -4.931 12.029 1.00 96.62 181 ASP A N 1
ATOM 1365 C CA . ASP A 1 181 ? 8.747 -5.639 11.451 1.00 96.62 181 ASP A CA 1
ATOM 1366 C C . ASP A 1 181 ? 8.708 -5.478 9.926 1.00 96.62 181 ASP A C 1
ATOM 1368 O O . ASP A 1 181 ? 8.548 -6.445 9.177 1.00 96.62 181 ASP A O 1
ATOM 1372 N N . PHE A 1 182 ? 8.924 -4.252 9.443 1.00 97.06 182 PHE A N 1
ATOM 1373 C CA . PHE A 1 182 ? 8.989 -3.981 8.009 1.00 97.06 182 PHE A CA 1
ATOM 1374 C C . PHE A 1 182 ? 10.208 -4.626 7.347 1.00 97.06 182 PHE A C 1
ATOM 1376 O O . PHE A 1 182 ? 10.117 -5.088 6.211 1.00 97.06 182 PHE A O 1
ATOM 1383 N N . GLU A 1 183 ? 11.364 -4.639 8.013 1.00 96.56 183 GLU A N 1
ATOM 1384 C CA . GLU A 1 183 ? 12.572 -5.262 7.467 1.00 96.56 183 GLU A CA 1
ATOM 1385 C C . GLU A 1 183 ? 12.436 -6.778 7.348 1.00 96.56 183 GLU A C 1
ATOM 1387 O O . GLU A 1 183 ? 12.866 -7.358 6.348 1.00 96.56 183 GLU A O 1
ATOM 1392 N N . GLU A 1 184 ? 11.827 -7.417 8.345 1.00 97.25 184 G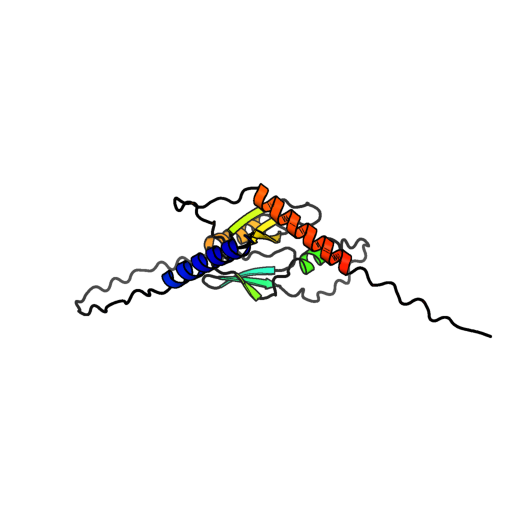LU A N 1
ATOM 1393 C CA . GLU A 1 184 ? 11.567 -8.849 8.333 1.00 97.25 184 GLU A CA 1
ATOM 1394 C C . GLU A 1 184 ? 10.526 -9.212 7.267 1.00 97.25 184 GLU A C 1
ATOM 1396 O O . GLU A 1 184 ? 10.760 -10.117 6.462 1.00 97.25 184 GLU A O 1
ATOM 1401 N N . ALA A 1 185 ? 9.414 -8.475 7.199 1.00 97.00 185 ALA A N 1
ATOM 1402 C CA . ALA A 1 185 ? 8.383 -8.685 6.188 1.00 97.00 185 ALA A CA 1
ATOM 1403 C C . ALA A 1 185 ? 8.936 -8.483 4.763 1.00 97.00 185 ALA A C 1
ATOM 1405 O O . ALA A 1 185 ? 8.710 -9.321 3.887 1.00 97.00 185 ALA A O 1
ATOM 1406 N N . ARG A 1 186 ? 9.756 -7.443 4.545 1.00 95.44 186 ARG A N 1
ATOM 1407 C CA . ARG A 1 186 ? 10.455 -7.213 3.270 1.00 95.44 186 ARG A CA 1
ATOM 1408 C C . ARG A 1 186 ? 11.422 -8.344 2.926 1.00 95.44 186 ARG A C 1
ATOM 1410 O O . ARG A 1 186 ? 11.479 -8.763 1.776 1.00 95.44 186 ARG A O 1
ATOM 1417 N N . ARG A 1 187 ? 12.158 -8.881 3.906 1.00 96.06 187 ARG A N 1
ATOM 1418 C CA . ARG A 1 187 ? 13.052 -10.029 3.683 1.00 96.06 187 ARG A CA 1
ATOM 1419 C C . ARG A 1 187 ? 12.276 -11.258 3.207 1.00 96.06 187 ARG A C 1
ATOM 1421 O O . ARG A 1 187 ? 12.674 -11.857 2.214 1.00 96.06 187 ARG A O 1
ATOM 1428 N N . ARG A 1 188 ? 11.158 -11.594 3.867 1.00 95.94 188 ARG A N 1
ATOM 1429 C CA . ARG A 1 188 ? 10.280 -12.710 3.459 1.00 95.94 188 ARG A CA 1
ATOM 1430 C C . ARG A 1 188 ? 9.725 -12.509 2.049 1.00 95.94 188 ARG A C 1
ATOM 1432 O O . ARG A 1 188 ? 9.667 -13.457 1.265 1.00 95.94 188 ARG A O 1
ATOM 1439 N N . TYR A 1 189 ? 9.336 -11.278 1.728 1.00 93.38 189 TYR A N 1
ATOM 1440 C CA . TYR A 1 189 ? 8.874 -10.896 0.398 1.00 93.38 189 TYR A CA 1
ATOM 1441 C C . TYR A 1 189 ? 9.960 -11.107 -0.668 1.00 93.38 189 TYR A C 1
ATOM 1443 O O . TYR A 1 189 ? 9.721 -11.795 -1.660 1.00 93.38 189 TYR A O 1
ATOM 1451 N N . ASP A 1 190 ? 11.173 -10.597 -0.436 1.00 91.50 190 ASP A N 1
ATOM 1452 C CA . ASP A 1 190 ? 12.306 -10.747 -1.357 1.00 91.50 190 ASP A CA 1
A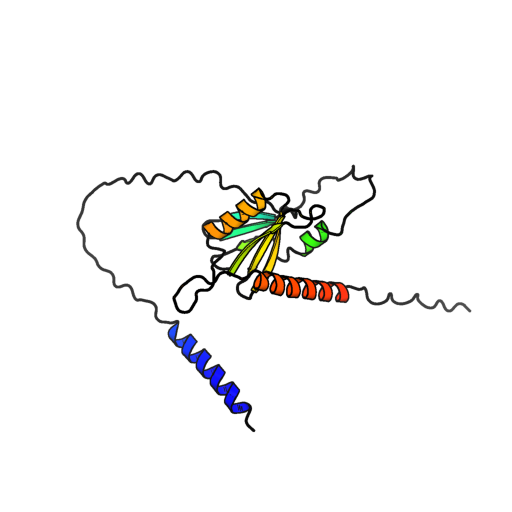TOM 1453 C C . ASP A 1 190 ? 12.718 -12.219 -1.535 1.00 91.50 190 ASP A C 1
ATOM 1455 O O . ASP A 1 190 ? 13.046 -12.648 -2.641 1.00 91.50 190 ASP A O 1
ATOM 1459 N N . GLU A 1 191 ? 12.700 -13.011 -0.459 1.00 92.38 191 GLU A N 1
ATOM 1460 C CA . GLU A 1 191 ? 12.967 -14.455 -0.499 1.00 92.38 191 GLU A CA 1
ATOM 1461 C C . GLU A 1 191 ? 11.923 -15.203 -1.332 1.00 92.38 191 GLU A C 1
ATOM 1463 O O . GLU A 1 191 ? 12.289 -15.993 -2.204 1.00 92.38 191 GLU A O 1
ATOM 1468 N N . SER A 1 192 ? 10.638 -14.904 -1.123 1.00 90.06 192 SER A N 1
ATOM 1469 C CA . SER A 1 192 ? 9.537 -15.487 -1.901 1.00 90.06 192 SER A CA 1
ATOM 1470 C C . SER A 1 192 ? 9.668 -15.149 -3.389 1.00 90.06 192 SER A C 1
ATOM 1472 O O . SER A 1 192 ? 9.468 -16.006 -4.248 1.00 90.06 192 SER A O 1
ATOM 1474 N N . TRP A 1 193 ? 10.083 -13.920 -3.704 1.00 82.00 193 TRP A N 1
ATOM 1475 C CA . TRP A 1 193 ? 10.366 -13.499 -5.075 1.00 82.00 193 TRP A CA 1
ATOM 1476 C C . TRP A 1 193 ? 11.540 -14.236 -5.705 1.00 82.00 193 TRP A C 1
ATOM 1478 O O . TRP A 1 193 ? 11.450 -14.664 -6.855 1.00 82.00 193 TRP A O 1
ATOM 1488 N N . ARG A 1 194 ? 12.644 -14.399 -4.969 1.00 86.50 194 ARG A N 1
ATOM 1489 C CA . ARG A 1 194 ? 13.801 -15.162 -5.459 1.00 86.50 194 ARG A CA 1
ATOM 1490 C C . ARG A 1 194 ? 13.433 -16.617 -5.725 1.00 86.50 194 ARG A C 1
ATOM 1492 O O . ARG A 1 194 ? 13.874 -17.155 -6.733 1.00 86.50 194 ARG A O 1
ATOM 1499 N N . ALA A 1 195 ? 12.617 -17.229 -4.866 1.00 86.62 195 ALA A N 1
ATOM 1500 C CA . ALA A 1 195 ? 12.131 -18.591 -5.072 1.00 86.62 195 ALA A CA 1
ATOM 1501 C C . ALA A 1 195 ? 11.329 -18.716 -6.380 1.00 86.62 195 ALA A C 1
ATOM 1503 O O . ALA A 1 195 ? 11.646 -19.566 -7.206 1.00 86.62 195 ALA A O 1
ATOM 1504 N N . LEU A 1 196 ? 10.378 -17.806 -6.620 1.00 83.12 196 LEU A N 1
ATOM 1505 C CA . LEU A 1 196 ? 9.580 -17.786 -7.855 1.00 83.12 196 LEU A CA 1
ATOM 1506 C C . LEU A 1 196 ? 10.415 -17.520 -9.115 1.00 83.12 196 LEU A C 1
ATOM 1508 O O . LEU A 1 196 ? 10.108 -18.051 -10.179 1.00 83.12 196 LEU A O 1
ATOM 1512 N N . ALA A 1 197 ? 11.458 -16.693 -9.013 1.00 78.75 197 ALA A N 1
ATOM 1513 C CA . ALA A 1 197 ? 12.359 -16.426 -10.130 1.00 78.75 197 ALA A CA 1
ATOM 1514 C C . ALA A 1 197 ? 13.202 -17.659 -10.502 1.00 78.75 197 ALA A C 1
ATOM 1516 O O . ALA A 1 197 ? 13.446 -17.883 -11.683 1.00 78.75 197 ALA A O 1
ATOM 1517 N N . MET A 1 198 ? 13.613 -18.468 -9.517 1.00 76.31 198 MET A N 1
ATOM 1518 C CA . MET A 1 198 ? 14.360 -19.711 -9.758 1.00 76.31 198 MET A CA 1
ATOM 1519 C C . MET A 1 198 ? 13.487 -20.810 -10.382 1.00 76.31 198 MET A C 1
ATOM 1521 O O . MET A 1 198 ? 13.972 -21.574 -11.206 1.00 76.31 198 MET A O 1
ATOM 1525 N N . GLU A 1 199 ? 12.195 -20.878 -10.045 1.00 74.00 199 GLU A N 1
ATOM 1526 C CA . GLU A 1 199 ? 11.257 -21.839 -10.657 1.00 74.00 199 GLU A CA 1
ATOM 1527 C C . GLU A 1 199 ? 10.948 -21.541 -12.135 1.00 74.00 199 GLU A C 1
ATOM 1529 O O . GLU A 1 199 ? 10.513 -22.433 -12.862 1.00 74.00 199 GLU A O 1
ATOM 1534 N N . GLN A 1 200 ? 11.165 -20.301 -12.586 1.00 64.75 200 GLN A N 1
ATOM 1535 C CA . GLN A 1 200 ? 10.969 -19.887 -13.978 1.00 64.75 200 GLN A CA 1
ATOM 1536 C C . GLN A 1 200 ? 12.208 -20.074 -14.861 1.00 64.75 200 GLN A C 1
ATOM 1538 O O . GLN A 1 200 ? 12.131 -19.751 -16.048 1.00 64.75 200 GLN A O 1
ATOM 1543 N N . GLU A 1 201 ? 13.330 -20.594 -14.340 1.00 64.06 201 GLU A N 1
ATOM 1544 C CA . GLU A 1 201 ? 14.430 -20.996 -15.219 1.00 64.06 201 GLU A CA 1
ATOM 1545 C C . GLU A 1 201 ? 13.909 -22.075 -16.184 1.00 64.06 201 GLU A C 1
ATOM 1547 O O . GLU A 1 201 ? 13.445 -23.131 -15.740 1.00 64.06 201 GLU A O 1
ATOM 1552 N N . PRO A 1 202 ? 13.900 -21.798 -17.502 1.00 58.94 202 PRO A N 1
ATOM 1553 C CA . PRO A 1 202 ? 13.281 -22.678 -18.473 1.00 58.94 202 PRO A CA 1
ATOM 1554 C C . PRO A 1 202 ? 13.982 -24.026 -18.403 1.00 58.94 202 PRO A C 1
ATOM 1556 O O . PRO A 1 202 ? 15.200 -24.109 -18.567 1.00 58.94 202 PRO A O 1
ATOM 1559 N N . GLY A 1 203 ? 13.196 -25.072 -18.143 1.00 60.97 203 GLY A N 1
ATOM 1560 C CA . GLY A 1 203 ? 13.664 -26.443 -18.225 1.00 60.97 203 GLY A CA 1
ATOM 1561 C C . GLY A 1 203 ? 14.437 -26.629 -19.525 1.00 60.97 203 GLY A C 1
ATOM 1562 O O . GLY A 1 203 ? 13.901 -26.367 -20.599 1.00 60.97 203 GLY A O 1
ATOM 1563 N N . GLU A 1 204 ? 15.705 -26.999 -19.361 1.00 59.47 204 GLU A N 1
ATOM 1564 C CA . GLU A 1 204 ? 16.643 -27.545 -20.337 1.00 59.47 204 GLU A CA 1
ATOM 1565 C C . GLU A 1 204 ? 15.975 -27.838 -21.692 1.00 59.47 204 GLU A C 1
ATOM 1567 O O . GLU A 1 204 ? 15.162 -28.760 -21.805 1.00 59.47 204 GLU A O 1
ATOM 1572 N N . GLU A 1 205 ? 16.275 -27.005 -22.700 1.00 64.19 205 GLU A N 1
ATOM 1573 C CA . GLU A 1 205 ? 15.794 -27.177 -24.075 1.00 64.19 205 GLU A CA 1
ATOM 1574 C C . GLU A 1 205 ? 15.904 -28.660 -24.467 1.00 64.19 205 GLU A C 1
ATOM 1576 O O . GLU A 1 205 ? 16.987 -29.240 -24.320 1.00 64.19 205 GLU A O 1
ATOM 1581 N N . PRO A 1 206 ? 14.827 -29.306 -24.963 1.00 67.44 206 PRO A N 1
ATOM 1582 C CA . PRO A 1 206 ? 14.930 -30.669 -25.453 1.00 67.44 206 PRO A CA 1
ATOM 1583 C C . PRO A 1 206 ? 15.995 -30.679 -26.548 1.00 67.44 206 PRO A C 1
ATOM 1585 O O . PRO A 1 206 ? 15.822 -30.054 -27.595 1.00 67.44 206 PRO A O 1
ATOM 1588 N N . GLY A 1 207 ? 17.120 -31.339 -26.253 1.00 75.62 207 GLY A N 1
ATOM 1589 C CA . GLY A 1 207 ? 18.297 -31.348 -27.112 1.00 75.62 207 GLY A CA 1
ATOM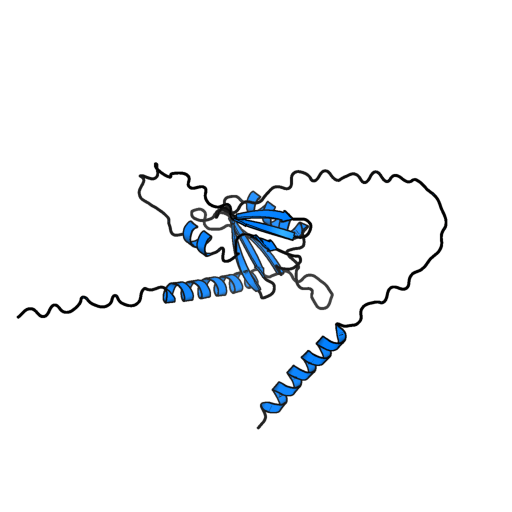 1590 C C . GLY A 1 207 ? 17.929 -31.662 -28.564 1.00 75.62 207 GLY A C 1
ATOM 1591 O O . GLY A 1 207 ? 16.969 -32.404 -28.807 1.00 75.62 207 GLY A O 1
ATOM 1592 N N . PRO A 1 208 ? 18.663 -31.090 -29.537 1.00 73.44 208 PRO A N 1
ATOM 1593 C CA . PRO A 1 208 ? 18.296 -31.168 -30.943 1.00 73.44 208 PRO A CA 1
ATOM 1594 C C . PRO A 1 208 ? 18.044 -32.627 -31.338 1.00 73.44 208 PRO A C 1
ATOM 1596 O O . PRO A 1 208 ? 18.820 -33.503 -30.936 1.00 73.44 208 PRO A O 1
ATOM 1599 N N . PRO A 1 209 ? 16.976 -32.918 -32.107 1.00 74.25 209 PRO A N 1
ATOM 1600 C CA . PRO A 1 209 ? 16.681 -34.281 -32.510 1.00 74.25 209 PRO A CA 1
ATOM 1601 C C . PRO A 1 209 ? 17.905 -34.833 -33.238 1.00 74.25 209 PRO A C 1
ATOM 1603 O O . PRO A 1 209 ? 18.335 -34.274 -34.250 1.00 74.25 209 PRO A O 1
ATOM 1606 N N . TYR A 1 210 ? 18.487 -35.902 -32.688 1.00 71.44 210 TYR A N 1
ATOM 1607 C CA . TYR A 1 210 ? 19.598 -36.627 -33.294 1.00 71.44 210 TYR A CA 1
ATOM 1608 C C . TYR A 1 210 ? 19.236 -36.927 -34.750 1.00 71.44 210 TYR A C 1
ATOM 1610 O O . TYR A 1 210 ? 18.355 -37.737 -35.042 1.00 71.44 210 TYR A O 1
ATOM 1618 N N . SER A 1 211 ? 19.894 -36.234 -35.676 1.00 72.00 211 SER A N 1
ATOM 1619 C CA . SER A 1 211 ? 19.779 -36.527 -37.095 1.00 72.00 211 SER A CA 1
ATOM 1620 C C . SER A 1 211 ? 20.721 -37.682 -37.396 1.00 72.00 211 SER A C 1
ATOM 1622 O O . SER A 1 211 ? 21.892 -37.499 -37.712 1.00 72.00 211 SER A O 1
ATOM 1624 N N . ASP A 1 212 ? 20.182 -38.892 -37.278 1.00 73.44 212 ASP A N 1
ATOM 1625 C CA . ASP A 1 212 ? 20.785 -40.100 -37.826 1.00 73.44 212 ASP A CA 1
ATOM 1626 C C . ASP A 1 212 ? 20.877 -39.930 -39.355 1.00 73.44 212 ASP A C 1
ATOM 1628 O O . ASP A 1 212 ? 19.881 -40.040 -40.078 1.00 73.44 212 ASP A O 1
ATOM 1632 N N . ARG A 1 213 ? 22.066 -39.603 -39.873 1.00 64.88 213 ARG A N 1
ATOM 1633 C CA . ARG A 1 213 ? 22.361 -39.684 -41.309 1.00 64.88 213 ARG A CA 1
ATOM 1634 C C . ARG A 1 213 ? 23.419 -40.751 -41.554 1.00 64.88 213 ARG A C 1
ATOM 1636 O O . ARG A 1 213 ? 24.578 -40.592 -41.183 1.00 64.88 213 ARG A O 1
ATOM 1643 N N . ARG A 1 214 ? 22.934 -41.830 -42.169 1.00 69.88 214 ARG A N 1
ATOM 1644 C CA . ARG A 1 214 ? 23.688 -42.886 -42.851 1.00 69.88 214 ARG A CA 1
ATOM 1645 C C . ARG A 1 214 ? 24.407 -42.362 -44.088 1.00 69.88 214 ARG A C 1
ATOM 1647 O O . ARG A 1 214 ? 23.882 -41.403 -44.699 1.00 69.88 214 ARG A O 1
#